Protein AF-S5STJ5-F1 (afdb_monomer_lite)

Radius of gyration: 23.93 Å; chains: 1; bounding box: 61×44×64 Å

pLDDT: mean 87.16, std 12.67, range [29.67, 98.62]

Organism: NCBI:txid1224163

InterPro domains:
  IPR007768 Suppressor of fused [PTHR10928] (51-227)
  IPR020941 Suppressor of fused-like domain [PF05076] (52-198)
  IPR037181 Suppressor of fused, N-terminal [SSF103359] (49-215)

Sequence (337 aa):
MPEEQSNADKRREFILLSLRDRYPGQEGFRLPVPAGVVEDVLAYAVPEPVGGAAPHWHYVTRGLSDAPASQGVELTMRVAASTDGTGTPPLWPVDLLTYLANYVADHGHPILPNHHLDMQGPIAGEEEPGGGTEPLTAAVFSPDPALTSSNRSAGTVVFNQLIGITARDLRDALGWRTEKFIDLLTGAYPLGVTVVGRPSLRAHARLATRIDEGTAKEGSSTSHGVADRLEQKYVDGRLRLAMGPVAVEAVLSAQRTRLGFEREFTLVGPGPAVRFLPAQDTPRASVDPAGDGLIEVTRTVSDEIRARLDASPGTYELTTVNVTIEVIEADPHPKMM

Structure (mmCIF, N/CA/C/O backbone):
data_AF-S5STJ5-F1
#
_entry.id   AF-S5STJ5-F1
#
loop_
_atom_site.group_PDB
_atom_site.id
_atom_site.type_symbol
_atom_site.label_atom_id
_atom_site.label_alt_id
_atom_site.label_comp_id
_atom_site.label_asym_id
_atom_site.label_entity_id
_atom_site.label_seq_id
_atom_site.pdbx_PDB_ins_code
_atom_site.Cartn_x
_atom_site.Cartn_y
_atom_site.Cartn_z
_atom_site.occupancy
_atom_site.B_iso_or_equiv
_atom_site.auth_seq_id
_atom_site.auth_comp_id
_atom_site.auth_asym_id
_atom_site.auth_atom_id
_atom_site.pdbx_PDB_model_num
ATOM 1 N N . MET A 1 1 ? 26.182 22.411 -2.468 1.00 61.47 1 MET A N 1
ATOM 2 C CA . MET A 1 1 ? 26.458 22.472 -3.922 1.00 61.47 1 MET A CA 1
ATOM 3 C C . MET A 1 1 ? 27.415 21.382 -4.434 1.00 61.47 1 MET A C 1
ATOM 5 O O . MET A 1 1 ? 26.894 20.498 -5.098 1.00 61.47 1 MET A O 1
ATOM 9 N N . PRO A 1 2 ? 28.746 21.329 -4.167 1.00 73.19 2 PRO A N 1
ATOM 10 C CA . PRO A 1 2 ? 29.601 20.284 -4.772 1.00 73.19 2 PRO A CA 1
ATOM 11 C C . PRO A 1 2 ? 29.371 18.880 -4.191 1.00 73.19 2 PRO A C 1
ATOM 13 O O . PRO A 1 2 ? 29.419 17.885 -4.906 1.00 73.19 2 PRO A O 1
ATOM 16 N N . GLU A 1 3 ? 29.101 18.803 -2.887 1.00 73.31 3 GLU A N 1
ATOM 17 C CA . GLU A 1 3 ? 28.866 17.542 -2.174 1.00 73.31 3 GLU A CA 1
ATOM 18 C C . GLU A 1 3 ? 27.500 16.925 -2.514 1.00 73.31 3 GLU A C 1
ATOM 20 O O . GLU A 1 3 ? 27.404 15.722 -2.730 1.00 73.31 3 GLU A O 1
ATOM 25 N N . GLU A 1 4 ? 26.457 17.749 -2.657 1.00 71.31 4 GLU A N 1
ATOM 26 C CA . GLU A 1 4 ? 25.121 17.307 -3.088 1.00 71.31 4 GLU A CA 1
ATOM 27 C C . GLU A 1 4 ? 25.132 16.772 -4.518 1.00 71.31 4 GLU A C 1
ATOM 29 O O . GLU A 1 4 ? 24.595 15.694 -4.758 1.00 71.31 4 GLU A O 1
ATOM 34 N N . GLN A 1 5 ? 25.804 17.469 -5.443 1.00 75.38 5 GLN A N 1
ATOM 35 C CA . GLN A 1 5 ? 25.975 16.981 -6.812 1.00 75.38 5 GLN A CA 1
ATOM 36 C C . GLN A 1 5 ? 26.750 15.656 -6.826 1.00 75.38 5 GLN A C 1
ATOM 38 O O . GLN A 1 5 ? 26.338 14.704 -7.481 1.00 75.38 5 GLN A O 1
ATOM 43 N N . SER A 1 6 ? 27.824 15.558 -6.033 1.00 80.75 6 SER A N 1
ATOM 44 C CA . SER A 1 6 ? 28.598 14.320 -5.903 1.00 80.75 6 SER A CA 1
ATOM 45 C C . SER A 1 6 ? 27.768 13.156 -5.348 1.00 80.75 6 SER A C 1
ATOM 47 O O . SER A 1 6 ? 27.957 12.019 -5.775 1.00 80.75 6 SER A O 1
ATOM 49 N N . ASN A 1 7 ? 26.856 13.409 -4.408 1.00 83.19 7 ASN A N 1
ATOM 50 C CA . ASN A 1 7 ? 25.975 12.374 -3.863 1.00 83.19 7 ASN A CA 1
ATOM 51 C C . ASN A 1 7 ? 24.887 11.966 -4.863 1.00 83.19 7 ASN A C 1
ATOM 53 O O . ASN A 1 7 ? 24.609 10.776 -5.002 1.00 83.19 7 ASN A O 1
ATOM 57 N N . ALA A 1 8 ? 24.327 12.922 -5.605 1.00 84.75 8 ALA A N 1
ATOM 58 C CA . ALA A 1 8 ? 23.374 12.647 -6.674 1.00 84.75 8 ALA A CA 1
ATOM 59 C C . ALA A 1 8 ? 23.988 11.754 -7.769 1.00 84.75 8 ALA A C 1
ATOM 61 O O . ALA A 1 8 ? 23.414 10.734 -8.149 1.00 84.75 8 ALA A O 1
ATOM 62 N N . ASP A 1 9 ? 25.216 12.053 -8.198 1.00 87.25 9 ASP A N 1
ATOM 63 C CA . ASP A 1 9 ? 25.925 11.248 -9.200 1.00 87.25 9 ASP A CA 1
ATOM 64 C C . ASP A 1 9 ? 26.194 9.815 -8.709 1.00 87.25 9 ASP A C 1
ATOM 66 O O . ASP A 1 9 ? 25.990 8.855 -9.454 1.00 87.25 9 ASP A O 1
ATOM 70 N N . LYS A 1 10 ? 26.558 9.644 -7.430 1.00 88.38 10 LYS A N 1
ATOM 71 C CA . LYS A 1 10 ? 26.729 8.313 -6.819 1.00 88.38 10 LYS A CA 1
ATOM 72 C C . LYS A 1 10 ? 25.415 7.534 -6.733 1.00 88.38 10 LYS A C 1
ATOM 74 O O . LYS A 1 10 ? 25.424 6.323 -6.949 1.00 88.38 10 LYS A O 1
ATOM 79 N N . ARG A 1 11 ? 24.288 8.197 -6.436 1.00 89.94 11 ARG A N 1
ATOM 80 C CA . ARG A 1 11 ? 22.956 7.561 -6.454 1.00 89.94 11 ARG A CA 1
ATOM 81 C C . ARG A 1 11 ? 22.600 7.082 -7.859 1.00 89.94 11 ARG A C 1
ATOM 83 O O . ARG A 1 11 ? 22.227 5.921 -8.019 1.00 89.94 11 ARG A O 1
ATOM 90 N N . ARG A 1 12 ? 22.799 7.923 -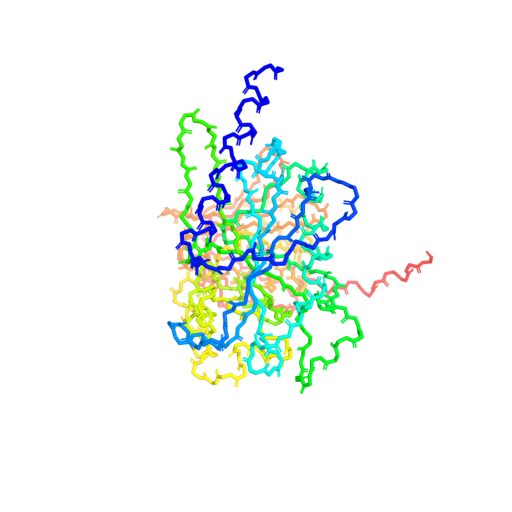8.881 1.00 90.06 12 ARG A N 1
ATOM 91 C CA . ARG A 1 12 ? 22.583 7.551 -10.292 1.00 90.06 12 ARG A CA 1
ATOM 92 C C . ARG A 1 12 ? 23.428 6.347 -10.700 1.00 90.06 12 ARG A C 1
ATOM 94 O O . ARG A 1 12 ? 22.902 5.414 -11.307 1.00 90.06 12 ARG A O 1
ATOM 101 N N . GLU A 1 13 ? 24.715 6.352 -10.355 1.00 90.94 13 GLU A N 1
ATOM 102 C CA . GLU A 1 13 ? 25.623 5.236 -10.634 1.00 90.94 13 GLU A CA 1
ATOM 103 C C . GLU A 1 13 ? 25.153 3.950 -9.941 1.00 90.94 13 GLU A C 1
ATOM 105 O O . GLU A 1 13 ? 25.059 2.903 -10.582 1.00 90.94 13 GLU A O 1
ATOM 110 N N . PHE A 1 14 ? 24.778 4.032 -8.661 1.00 92.25 14 PHE A N 1
ATOM 111 C CA . PHE A 1 14 ? 24.264 2.890 -7.907 1.00 92.25 14 PHE A CA 1
ATOM 112 C C . PHE A 1 14 ? 22.996 2.290 -8.532 1.00 92.25 14 PHE A C 1
ATOM 114 O O . PHE A 1 14 ? 22.899 1.065 -8.663 1.00 92.25 14 PHE A O 1
ATOM 121 N N . ILE A 1 15 ? 22.042 3.131 -8.948 1.00 93.88 15 ILE A N 1
ATOM 122 C CA . ILE A 1 15 ? 20.807 2.674 -9.599 1.00 93.88 15 ILE A CA 1
ATOM 123 C C . ILE A 1 15 ? 21.142 1.929 -10.896 1.00 93.88 15 ILE A C 1
ATOM 125 O O . ILE A 1 15 ? 20.682 0.807 -11.100 1.00 93.88 15 ILE A O 1
ATOM 129 N N . LEU A 1 16 ? 21.992 2.507 -11.751 1.00 92.81 16 LEU A N 1
ATOM 130 C CA . LEU A 1 16 ? 22.374 1.889 -13.025 1.00 92.81 16 LEU A CA 1
ATOM 131 C C . LEU A 1 16 ? 23.137 0.570 -12.836 1.00 92.81 16 LEU A C 1
ATOM 133 O O . LEU A 1 16 ? 22.883 -0.387 -13.567 1.00 92.81 16 LEU A O 1
ATOM 137 N N . LEU A 1 17 ? 24.035 0.490 -11.850 1.00 92.56 17 LEU A N 1
ATOM 138 C CA . LEU A 1 17 ? 24.734 -0.752 -11.513 1.00 92.56 17 LEU A CA 1
ATOM 139 C C . LEU A 1 17 ? 23.761 -1.829 -11.023 1.00 92.56 17 LEU A C 1
ATOM 141 O O . LEU A 1 17 ? 23.811 -2.953 -11.515 1.00 92.56 17 LEU A O 1
ATOM 145 N N . SER A 1 18 ? 22.831 -1.470 -10.135 1.00 94.25 18 SER A N 1
ATOM 146 C CA . SER A 1 18 ? 21.806 -2.393 -9.626 1.00 94.25 18 SER A CA 1
ATOM 147 C C . SER A 1 18 ? 20.947 -2.969 -10.756 1.00 94.25 18 SER A C 1
ATOM 149 O O . SER A 1 18 ? 20.645 -4.162 -10.771 1.00 94.25 18 SER A O 1
ATOM 151 N N . LEU A 1 19 ? 20.589 -2.137 -11.738 1.00 95.19 19 LEU A N 1
ATOM 152 C CA . LEU A 1 19 ? 19.827 -2.561 -12.912 1.00 95.19 19 LEU A CA 1
ATOM 153 C C . LEU A 1 19 ? 20.649 -3.446 -13.850 1.00 95.19 19 LEU A C 1
ATOM 155 O O . LEU A 1 19 ? 20.142 -4.468 -14.307 1.00 95.19 19 LEU A O 1
ATOM 159 N N . ARG A 1 20 ? 21.919 -3.106 -14.096 1.00 94.81 20 ARG A N 1
ATOM 160 C CA . ARG A 1 20 ? 22.821 -3.908 -14.935 1.00 94.81 20 ARG A CA 1
ATOM 161 C C . ARG A 1 20 ? 23.077 -5.292 -14.342 1.00 94.81 20 ARG A C 1
ATOM 163 O O . ARG A 1 20 ? 23.088 -6.274 -15.080 1.00 94.81 20 ARG A O 1
ATOM 170 N N . ASP A 1 21 ? 23.255 -5.369 -13.026 1.00 94.44 21 ASP A N 1
ATOM 171 C CA . ASP A 1 21 ? 23.445 -6.635 -12.317 1.00 94.44 21 ASP A CA 1
ATOM 172 C C . ASP A 1 21 ? 22.162 -7.479 -12.348 1.00 94.44 21 ASP A C 1
ATOM 174 O O . ASP A 1 21 ? 22.219 -8.702 -12.494 1.00 94.44 21 ASP A O 1
ATOM 178 N N . ARG A 1 22 ? 20.987 -6.835 -12.270 1.00 95.00 22 ARG A N 1
ATOM 179 C CA . ARG A 1 22 ? 19.694 -7.529 -12.333 1.00 95.00 22 ARG A CA 1
ATOM 180 C C . ARG A 1 22 ? 19.309 -7.983 -13.745 1.00 95.00 22 ARG A C 1
ATOM 182 O O . ARG A 1 22 ? 18.646 -9.019 -13.874 1.00 95.00 22 ARG A O 1
ATOM 189 N N . TYR A 1 23 ? 19.689 -7.224 -14.770 1.00 94.81 23 TYR A N 1
ATOM 190 C CA . TYR A 1 23 ? 19.332 -7.436 -16.176 1.00 94.81 23 TYR A CA 1
ATOM 191 C C . TYR A 1 23 ? 20.580 -7.504 -17.068 1.00 94.81 23 TYR A C 1
ATOM 193 O O . TYR A 1 23 ? 20.771 -6.654 -17.943 1.00 94.81 23 TYR A O 1
ATOM 201 N N . PRO A 1 24 ? 21.448 -8.514 -16.879 1.00 94.06 24 PRO A N 1
ATOM 202 C CA . PRO A 1 24 ? 22.689 -8.610 -17.632 1.00 94.06 24 PRO A CA 1
ATOM 203 C C . PRO A 1 24 ? 22.405 -8.719 -19.134 1.00 94.06 24 PRO A C 1
ATOM 205 O O . PRO A 1 24 ? 21.643 -9.578 -19.578 1.00 94.06 24 PRO A O 1
ATOM 208 N N . GLY A 1 25 ? 23.031 -7.841 -19.920 1.00 92.31 25 GLY A N 1
ATOM 209 C CA . GLY A 1 25 ? 22.890 -7.813 -21.378 1.00 92.31 25 GLY A CA 1
ATOM 210 C C . GLY A 1 25 ? 21.649 -7.086 -21.909 1.00 92.31 25 GLY A C 1
ATOM 211 O O . GLY A 1 25 ? 21.471 -7.050 -23.123 1.00 92.31 25 GLY A O 1
ATOM 212 N N . GLN A 1 26 ? 20.817 -6.487 -21.048 1.00 93.62 26 GLN A N 1
ATOM 213 C CA . GLN A 1 26 ? 19.751 -5.574 -21.473 1.00 93.62 26 GLN A CA 1
ATOM 214 C C . GLN A 1 26 ? 20.160 -4.117 -21.222 1.00 93.62 26 GLN A C 1
ATOM 216 O O . GLN A 1 26 ? 20.623 -3.784 -20.134 1.00 93.62 26 GLN A O 1
ATOM 221 N N . GLU A 1 27 ? 19.942 -3.232 -22.198 1.00 88.25 27 GLU A N 1
ATOM 222 C CA . GLU A 1 27 ? 20.145 -1.783 -22.010 1.00 88.25 27 GLU A CA 1
ATOM 223 C C . GLU A 1 27 ? 18.959 -1.093 -21.311 1.00 88.25 27 GLU A C 1
ATOM 225 O O . GLU A 1 27 ? 19.127 -0.027 -20.720 1.00 88.25 27 GLU A O 1
ATOM 230 N N . GLY A 1 28 ? 17.774 -1.713 -21.346 1.00 91.25 28 GLY A N 1
ATOM 231 C CA . GLY A 1 28 ? 16.523 -1.127 -20.863 1.00 91.25 28 GLY A CA 1
ATOM 232 C C . GLY A 1 28 ? 15.958 -0.068 -21.817 1.00 91.25 28 GLY A C 1
ATOM 233 O O . GLY A 1 28 ? 16.682 0.671 -22.483 1.00 91.25 28 GLY A O 1
ATOM 234 N N . PHE A 1 29 ? 14.635 0.026 -21.889 1.00 94.00 29 PHE A N 1
ATOM 235 C CA . PHE A 1 29 ? 13.963 1.102 -22.611 1.00 94.00 29 PHE A CA 1
ATOM 236 C C . PHE A 1 29 ? 14.001 2.361 -21.753 1.00 94.00 29 PHE A C 1
ATOM 238 O O . PHE A 1 29 ? 13.402 2.394 -20.679 1.00 94.00 29 PHE A O 1
ATOM 245 N N . ARG A 1 30 ? 14.690 3.400 -22.226 1.00 95.19 30 ARG A N 1
ATOM 246 C CA . ARG A 1 30 ? 14.643 4.726 -21.608 1.00 95.19 30 ARG A CA 1
ATOM 247 C C . ARG A 1 30 ? 13.408 5.466 -22.101 1.00 95.19 30 ARG A C 1
ATOM 249 O O . ARG A 1 30 ? 13.359 5.885 -23.255 1.00 95.19 30 ARG A O 1
ATOM 256 N N . LEU A 1 31 ? 12.422 5.597 -21.224 1.00 93.00 31 LEU A N 1
ATOM 257 C CA . LEU A 1 31 ? 11.146 6.231 -21.519 1.00 93.00 31 LEU A CA 1
ATOM 258 C C . LEU A 1 31 ? 11.199 7.696 -21.058 1.00 93.00 31 LEU A C 1
ATOM 260 O O . LEU A 1 31 ? 11.545 7.952 -19.899 1.00 93.00 31 LEU A O 1
ATOM 264 N N . PRO A 1 32 ? 10.924 8.659 -21.957 1.00 84.81 32 PRO A N 1
ATOM 265 C CA . PRO A 1 32 ? 10.944 10.071 -21.610 1.00 84.81 32 PRO A CA 1
ATOM 266 C C . PRO A 1 32 ? 9.798 10.399 -20.654 1.00 84.81 32 PRO A C 1
ATOM 268 O O . PRO A 1 32 ? 8.707 9.843 -20.763 1.00 84.81 32 PRO A O 1
ATOM 271 N N . VAL A 1 33 ? 10.051 11.343 -19.756 1.00 92.25 33 VAL A N 1
ATOM 272 C CA . VAL A 1 33 ? 9.073 11.870 -18.802 1.00 92.25 33 VAL A CA 1
ATOM 273 C C . VAL A 1 33 ? 8.919 13.381 -18.999 1.00 92.25 33 VAL A C 1
ATOM 275 O O . VAL A 1 33 ? 9.849 14.031 -19.490 1.00 92.25 33 VAL A O 1
ATOM 278 N N . PRO A 1 34 ? 7.768 13.973 -18.635 1.00 89.44 34 PRO A N 1
ATOM 279 C CA . PRO A 1 34 ? 7.648 15.421 -18.503 1.00 89.44 34 PRO A CA 1
ATOM 280 C C . PRO A 1 34 ? 8.714 15.994 -17.559 1.00 89.44 34 PRO A C 1
ATOM 282 O O . PRO A 1 34 ? 9.186 15.307 -16.655 1.00 89.44 34 PRO A O 1
ATOM 285 N N . ALA A 1 35 ? 9.063 17.271 -17.737 1.00 86.88 35 ALA A N 1
ATOM 286 C CA . ALA A 1 35 ? 9.994 17.948 -16.839 1.00 86.88 35 ALA A CA 1
ATOM 287 C C . ALA A 1 35 ? 9.488 17.895 -15.384 1.00 86.88 35 ALA A C 1
ATOM 289 O O . ALA A 1 35 ? 8.339 18.243 -15.111 1.00 86.88 35 ALA A O 1
ATOM 290 N N . GLY A 1 36 ? 10.351 17.472 -14.462 1.00 88.69 36 GLY A N 1
ATOM 291 C CA . GLY A 1 36 ? 10.019 17.263 -13.055 1.00 88.69 36 GLY A CA 1
ATOM 292 C C . GLY A 1 36 ? 11.206 16.683 -12.288 1.00 88.69 36 GLY A C 1
ATOM 293 O O . GLY A 1 36 ? 12.352 16.835 -12.713 1.00 88.69 36 GLY A O 1
ATOM 294 N N . VAL A 1 37 ? 10.938 16.013 -11.164 1.00 92.62 37 VAL A N 1
ATOM 295 C CA . VAL A 1 37 ? 12.002 15.391 -10.345 1.00 92.62 37 VAL A CA 1
ATOM 296 C C . VAL A 1 37 ? 12.523 14.068 -10.905 1.00 92.62 37 VAL A C 1
ATOM 298 O O . VAL A 1 37 ? 13.607 13.626 -10.536 1.00 92.62 37 VAL A O 1
ATOM 301 N N . VAL A 1 38 ? 11.757 13.425 -11.786 1.00 95.38 38 VAL A N 1
ATOM 302 C CA . VAL A 1 38 ? 12.180 12.212 -12.491 1.00 95.38 38 VAL A CA 1
ATOM 303 C C . VAL A 1 38 ? 12.925 12.624 -13.757 1.00 95.38 38 VAL A C 1
ATOM 305 O O . VAL A 1 38 ? 12.424 13.428 -14.537 1.00 95.38 38 VAL A O 1
ATOM 308 N N . GLU A 1 39 ? 14.117 12.072 -13.965 1.00 93.75 39 GLU A N 1
ATOM 309 C CA . GLU A 1 39 ? 14.931 12.288 -15.168 1.00 93.75 39 GLU A CA 1
ATOM 310 C C . GLU A 1 39 ? 14.474 11.390 -16.317 1.00 93.75 39 GLU A C 1
ATOM 312 O O . GLU A 1 39 ? 14.346 11.828 -17.459 1.00 93.75 39 GLU A O 1
ATOM 317 N N . ASP A 1 40 ? 14.259 10.113 -16.006 1.00 94.81 40 ASP A N 1
ATOM 318 C CA . ASP A 1 40 ? 13.705 9.111 -16.903 1.00 94.81 40 ASP A CA 1
ATOM 319 C C . ASP A 1 40 ? 13.085 7.950 -16.114 1.00 94.81 40 ASP A C 1
ATOM 321 O O . ASP A 1 40 ? 13.291 7.786 -14.906 1.00 94.81 40 ASP A O 1
ATOM 325 N N . VAL A 1 41 ? 12.307 7.135 -16.827 1.00 97.44 41 VAL A N 1
ATOM 326 C CA . VAL A 1 41 ? 11.879 5.816 -16.359 1.00 97.44 41 VAL A CA 1
ATOM 327 C C . VAL A 1 41 ? 12.536 4.770 -17.249 1.00 97.44 41 VAL A C 1
ATOM 329 O O . VAL A 1 41 ? 12.413 4.810 -18.474 1.00 97.44 41 VAL A O 1
ATOM 332 N N . LEU A 1 42 ? 13.242 3.824 -16.636 1.00 97.12 42 LEU A N 1
ATOM 333 C CA . LEU A 1 42 ? 13.817 2.682 -17.339 1.00 97.12 42 LEU A CA 1
ATOM 334 C C . LEU A 1 42 ? 12.862 1.494 -17.246 1.00 97.12 42 LEU A C 1
ATOM 336 O O . LEU A 1 42 ? 12.448 1.130 -16.147 1.00 97.12 42 LEU A O 1
ATOM 340 N N . ALA A 1 43 ? 12.545 0.869 -18.378 1.00 97.06 43 ALA A N 1
ATOM 341 C CA . ALA A 1 43 ? 11.726 -0.338 -18.435 1.00 97.06 43 ALA A CA 1
ATOM 342 C C . ALA A 1 43 ? 12.527 -1.537 -18.962 1.00 97.06 43 ALA A C 1
ATOM 344 O O . ALA A 1 43 ? 13.161 -1.465 -20.015 1.00 97.06 43 ALA A O 1
ATOM 345 N N . TYR A 1 44 ? 12.472 -2.658 -18.243 1.00 96.12 44 TYR A N 1
ATOM 346 C CA . TYR A 1 44 ? 13.166 -3.902 -18.588 1.00 96.12 44 TYR A CA 1
ATOM 347 C C . TYR A 1 44 ? 12.171 -5.028 -18.840 1.00 96.12 44 TYR A C 1
ATOM 349 O O . TYR A 1 44 ? 11.212 -5.196 -18.081 1.00 96.12 44 TYR A O 1
ATOM 357 N N . ALA A 1 45 ? 12.418 -5.814 -19.887 1.00 94.50 45 ALA A N 1
ATOM 358 C CA . ALA A 1 45 ? 11.597 -6.971 -20.210 1.00 94.50 45 ALA A CA 1
ATOM 359 C C . ALA A 1 45 ? 12.020 -8.174 -19.359 1.00 94.50 45 ALA A C 1
ATOM 361 O O . ALA A 1 45 ? 13.203 -8.523 -19.273 1.00 94.50 45 ALA A O 1
ATOM 362 N N . VAL A 1 46 ? 11.037 -8.854 -18.777 1.00 93.81 46 VAL A N 1
ATOM 363 C CA . VAL A 1 46 ? 11.190 -10.162 -18.136 1.00 93.81 46 VAL A CA 1
ATOM 364 C C . VAL A 1 46 ? 10.303 -11.141 -18.907 1.00 93.81 46 VAL A C 1
ATOM 366 O O . VAL A 1 46 ? 9.152 -11.344 -18.524 1.00 93.81 46 VAL A O 1
ATOM 369 N N . PRO A 1 47 ? 10.793 -11.679 -20.040 1.00 90.25 47 PRO A N 1
ATOM 370 C CA . PRO A 1 47 ? 9.957 -12.439 -20.968 1.00 90.25 47 PRO A CA 1
ATOM 371 C C . PRO A 1 47 ? 9.658 -13.860 -20.489 1.00 90.25 47 PRO A C 1
ATOM 373 O O . PRO A 1 47 ? 8.641 -14.430 -20.860 1.00 90.25 47 PRO A O 1
ATOM 376 N N . GLU A 1 48 ? 10.509 -14.410 -19.626 1.00 89.19 48 GLU A N 1
ATOM 377 C CA . GLU A 1 48 ? 10.330 -15.739 -19.050 1.00 89.19 48 GLU A CA 1
ATOM 378 C C . GLU A 1 48 ? 9.760 -15.651 -17.628 1.00 89.19 48 GLU A C 1
ATOM 380 O O . GLU A 1 48 ? 10.104 -14.722 -16.887 1.00 89.19 48 GLU A O 1
ATOM 385 N N . PRO A 1 49 ? 8.934 -16.620 -17.194 1.00 88.94 49 PRO A N 1
ATOM 386 C CA . PRO A 1 49 ? 8.484 -16.695 -15.813 1.00 88.94 49 PRO A CA 1
ATOM 387 C C . PRO A 1 49 ? 9.652 -16.814 -14.823 1.00 88.94 49 PRO A C 1
ATOM 389 O O . PRO A 1 49 ? 10.543 -17.649 -14.979 1.00 88.94 49 PRO A O 1
ATOM 392 N N . VAL A 1 50 ? 9.627 -16.021 -13.749 1.00 88.56 50 VAL A N 1
ATOM 393 C CA . VAL A 1 50 ? 10.664 -16.033 -12.700 1.00 88.56 50 VAL A CA 1
ATOM 394 C C . VAL A 1 50 ? 10.004 -16.031 -11.331 1.00 88.56 50 VAL A C 1
ATOM 396 O O . VAL A 1 50 ? 9.158 -15.191 -11.043 1.00 88.56 50 VAL A O 1
ATOM 399 N N . GLY A 1 51 ? 10.388 -16.975 -10.466 1.00 85.31 51 GLY A N 1
ATOM 400 C CA . GLY A 1 51 ? 9.856 -17.049 -9.100 1.00 85.31 51 GLY A CA 1
ATOM 401 C C . GLY A 1 51 ? 8.334 -17.235 -9.038 1.00 85.31 51 GLY A C 1
ATOM 402 O O . GLY A 1 51 ? 7.703 -16.768 -8.098 1.00 85.31 51 GLY A O 1
ATOM 403 N N . GLY A 1 52 ? 7.737 -17.866 -10.057 1.00 88.06 52 GLY A N 1
ATOM 404 C CA . GLY A 1 52 ? 6.285 -18.033 -10.189 1.00 88.06 52 GLY A CA 1
ATOM 405 C C . GLY A 1 52 ? 5.545 -16.816 -10.758 1.00 88.06 52 GLY A C 1
ATOM 406 O O . GLY A 1 52 ? 4.341 -16.902 -10.982 1.00 88.06 52 GLY A O 1
ATOM 407 N N . ALA A 1 53 ? 6.233 -15.700 -11.014 1.00 91.56 53 ALA A N 1
ATOM 408 C CA . ALA A 1 53 ? 5.647 -14.538 -11.670 1.00 91.56 53 ALA A CA 1
ATOM 409 C C . ALA A 1 53 ? 5.546 -14.775 -13.181 1.00 91.56 53 ALA A C 1
ATOM 411 O O . ALA A 1 53 ? 6.470 -15.324 -13.782 1.00 91.56 53 ALA A O 1
ATOM 412 N N . ALA A 1 54 ? 4.446 -14.331 -13.790 1.00 89.81 54 ALA A N 1
ATOM 413 C CA . ALA A 1 54 ? 4.271 -14.335 -15.240 1.00 89.81 54 ALA A CA 1
ATOM 414 C C . ALA A 1 54 ? 5.254 -13.363 -15.938 1.00 89.81 54 ALA A C 1
ATOM 416 O O . ALA A 1 54 ? 5.832 -12.493 -15.268 1.00 89.81 54 ALA A O 1
ATOM 417 N N . PRO A 1 55 ? 5.426 -13.472 -17.270 1.00 93.88 55 PRO A N 1
ATOM 418 C CA . PRO A 1 55 ? 6.178 -12.493 -18.049 1.00 93.88 55 PRO A CA 1
ATOM 419 C C . PRO A 1 55 ? 5.684 -11.066 -17.790 1.00 93.88 55 PRO A C 1
ATOM 421 O O . PRO A 1 55 ? 4.477 -10.809 -17.743 1.00 93.88 55 PRO A O 1
ATOM 424 N N . HIS A 1 56 ? 6.610 -10.135 -17.576 1.00 95.62 56 HIS A N 1
ATOM 425 C CA . HIS A 1 56 ? 6.283 -8.773 -17.153 1.00 95.62 56 HIS A CA 1
ATOM 426 C C . HIS A 1 56 ? 7.341 -7.752 -17.571 1.00 95.62 56 HIS A C 1
ATOM 428 O O . HIS A 1 56 ? 8.480 -8.084 -17.893 1.00 95.62 56 HIS A O 1
ATOM 434 N N . TRP A 1 57 ? 6.952 -6.487 -17.501 1.00 96.38 57 TRP A N 1
ATOM 435 C CA . TRP A 1 57 ? 7.828 -5.327 -17.570 1.00 96.38 57 TRP A CA 1
ATOM 436 C C . TRP A 1 57 ? 8.173 -4.855 -16.164 1.00 96.38 57 TRP A C 1
ATOM 438 O O . TRP A 1 57 ? 7.302 -4.844 -15.293 1.00 96.38 57 TRP A O 1
ATOM 448 N N . HIS A 1 58 ? 9.424 -4.461 -15.936 1.00 97.81 58 HIS A N 1
ATOM 449 C CA . HIS A 1 58 ? 9.866 -3.837 -14.691 1.00 97.81 58 HIS A CA 1
ATOM 450 C C . HIS A 1 58 ? 10.321 -2.399 -14.949 1.00 97.81 58 HIS A C 1
ATOM 452 O O . HIS A 1 58 ? 11.314 -2.181 -15.642 1.00 97.81 58 HIS A O 1
ATOM 458 N N . TYR A 1 59 ? 9.579 -1.447 -14.392 1.00 98.38 59 TYR A N 1
ATOM 459 C CA . TYR A 1 59 ? 9.795 -0.009 -14.495 1.00 98.38 59 TYR A CA 1
ATOM 460 C C . TYR A 1 59 ? 10.511 0.496 -13.254 1.00 98.38 59 TYR A C 1
ATOM 462 O O . TYR A 1 59 ? 10.150 0.107 -12.144 1.00 98.38 59 TYR A O 1
ATOM 470 N N . VAL A 1 60 ? 11.488 1.377 -13.443 1.00 98.12 60 VAL A N 1
ATOM 471 C CA . VAL A 1 60 ? 12.280 1.970 -12.362 1.00 98.12 60 VAL A CA 1
ATOM 472 C C . VAL A 1 60 ? 12.482 3.449 -12.660 1.00 98.12 60 VAL A C 1
ATOM 474 O O . VAL A 1 60 ? 13.005 3.796 -13.723 1.00 98.12 60 VAL A O 1
ATOM 477 N N . THR A 1 61 ? 12.054 4.318 -11.744 1.00 97.44 61 THR A N 1
ATOM 478 C CA . THR A 1 61 ? 12.332 5.757 -11.835 1.00 97.44 61 THR A CA 1
ATOM 479 C C . THR A 1 61 ? 13.813 6.030 -11.594 1.00 97.44 61 THR A C 1
ATOM 481 O O . THR A 1 61 ? 14.488 5.292 -10.870 1.00 97.44 61 THR A O 1
ATOM 484 N N . ARG A 1 62 ? 14.329 7.107 -12.189 1.00 94.56 62 ARG A N 1
ATOM 485 C CA . ARG A 1 62 ? 15.606 7.701 -11.785 1.00 94.56 62 ARG A CA 1
ATOM 486 C C . ARG A 1 62 ? 15.433 9.191 -11.549 1.00 94.56 62 ARG A C 1
ATOM 488 O O . ARG A 1 62 ? 14.892 9.888 -12.403 1.00 94.56 62 ARG A O 1
ATOM 495 N N . GLY A 1 63 ? 15.923 9.671 -10.411 1.00 92.88 63 GLY A N 1
ATOM 496 C CA . GLY A 1 63 ? 15.960 11.093 -10.060 1.00 92.88 63 GLY A CA 1
ATOM 497 C C . GLY A 1 63 ? 15.126 11.435 -8.828 1.00 92.88 63 GLY A C 1
ATOM 498 O O . GLY A 1 63 ? 15.465 12.373 -8.109 1.00 92.88 63 GLY A O 1
ATOM 499 N N . LEU A 1 64 ? 14.109 10.632 -8.487 1.00 93.88 64 LEU A N 1
ATOM 500 C CA . LEU A 1 64 ? 13.294 10.885 -7.296 1.00 93.88 64 LEU A CA 1
ATOM 501 C C . LEU A 1 64 ? 14.138 10.820 -6.016 1.00 93.88 64 LEU A C 1
ATOM 503 O O . LEU A 1 64 ? 13.928 11.609 -5.092 1.00 93.88 64 LEU A O 1
ATOM 507 N N . SER A 1 65 ? 15.137 9.938 -5.969 1.00 92.38 65 SER A N 1
ATOM 508 C CA . SER A 1 65 ? 16.028 9.799 -4.812 1.00 92.38 65 SER A CA 1
ATOM 509 C C . SER A 1 65 ? 16.885 11.043 -4.535 1.00 92.38 65 SER A C 1
ATOM 511 O O . SER A 1 65 ? 17.433 11.166 -3.434 1.00 92.38 65 SER A O 1
ATOM 513 N N . ASP A 1 66 ? 16.975 11.980 -5.486 1.00 90.75 66 ASP A N 1
ATOM 514 C CA . ASP A 1 66 ? 17.637 13.274 -5.309 1.00 90.75 66 ASP A CA 1
ATOM 515 C C . ASP A 1 66 ? 16.743 14.331 -4.652 1.00 90.75 66 ASP A C 1
ATOM 517 O O . ASP A 1 66 ? 17.262 15.263 -4.033 1.00 90.75 66 ASP A O 1
ATOM 521 N N . ALA A 1 67 ? 15.418 14.172 -4.718 1.00 88.31 67 ALA A N 1
ATOM 522 C CA . ALA A 1 67 ? 14.481 15.063 -4.048 1.00 88.31 67 ALA A CA 1
ATOM 523 C C . ALA A 1 67 ? 14.571 14.877 -2.517 1.00 88.31 67 ALA A C 1
ATOM 525 O O . ALA A 1 67 ? 14.365 13.765 -2.030 1.00 88.31 67 ALA A O 1
ATOM 526 N N . PRO A 1 68 ? 14.807 15.934 -1.713 1.00 84.44 68 PRO A N 1
ATOM 527 C CA . PRO A 1 68 ? 14.933 15.800 -0.256 1.00 84.44 68 PRO A CA 1
ATOM 528 C C . PRO A 1 68 ? 13.726 15.126 0.416 1.00 84.44 68 PRO A C 1
ATOM 530 O O . PRO A 1 68 ? 13.887 14.345 1.353 1.00 84.44 68 PRO A O 1
ATOM 533 N N . ALA A 1 69 ? 12.523 15.392 -0.100 1.00 78.50 69 ALA A N 1
ATOM 534 C CA . ALA A 1 69 ? 11.267 14.828 0.386 1.00 78.50 69 ALA A CA 1
ATOM 535 C C . ALA A 1 69 ? 11.148 13.305 0.208 1.00 78.50 69 ALA A C 1
ATOM 537 O O . ALA A 1 69 ? 10.396 12.668 0.943 1.00 78.50 69 ALA A O 1
ATOM 538 N N . SER A 1 70 ? 11.878 12.705 -0.739 1.00 84.00 70 SER A N 1
ATOM 539 C CA . SER A 1 70 ? 11.742 11.278 -1.050 1.00 84.00 70 SER A CA 1
ATOM 540 C C . SER A 1 70 ? 12.440 10.365 -0.048 1.00 84.00 70 SER A C 1
ATOM 542 O O . SER A 1 70 ? 12.203 9.162 -0.065 1.00 84.00 70 SER A O 1
ATOM 544 N N . GLN A 1 71 ? 13.321 10.903 0.803 1.00 84.38 71 GLN A N 1
ATOM 545 C CA . GLN A 1 71 ? 14.186 10.117 1.693 1.00 84.38 71 GLN A CA 1
ATOM 546 C C . GLN A 1 71 ? 15.024 9.056 0.947 1.00 84.38 71 GLN A C 1
ATOM 548 O O . GLN A 1 71 ? 15.347 8.001 1.494 1.00 84.38 71 GLN A O 1
ATOM 553 N N . GLY A 1 72 ? 15.398 9.341 -0.306 1.00 89.31 72 GLY A N 1
ATOM 554 C CA . GLY A 1 72 ? 16.191 8.433 -1.136 1.00 89.31 72 GLY A CA 1
ATOM 555 C C . GLY A 1 72 ? 15.372 7.347 -1.836 1.00 89.31 72 GLY A C 1
ATOM 556 O O . GLY A 1 72 ? 15.951 6.386 -2.336 1.00 89.31 72 GLY A O 1
ATOM 557 N N . VAL A 1 73 ? 14.045 7.459 -1.871 1.00 91.69 73 VAL A N 1
ATOM 558 C CA . VAL A 1 73 ? 13.188 6.501 -2.578 1.00 91.69 73 VAL A CA 1
ATOM 559 C C . VAL A 1 73 ? 13.315 6.661 -4.095 1.00 91.69 73 VAL A C 1
ATOM 561 O O . VAL A 1 73 ? 13.267 7.770 -4.618 1.00 91.69 73 VAL A O 1
ATOM 564 N N . GLU A 1 74 ? 13.411 5.536 -4.798 1.00 96.38 74 GLU A N 1
ATOM 565 C CA . GLU A 1 74 ? 13.018 5.396 -6.201 1.00 96.38 74 GLU A CA 1
ATOM 566 C C . GLU A 1 74 ? 11.783 4.493 -6.269 1.00 96.38 74 GLU A C 1
ATOM 568 O O . GLU A 1 74 ? 11.705 3.471 -5.575 1.00 96.38 74 GLU A O 1
ATOM 573 N N . LEU A 1 75 ? 10.812 4.864 -7.101 1.00 97.88 75 LEU A N 1
ATOM 574 C CA . LEU A 1 75 ? 9.622 4.053 -7.311 1.00 97.88 75 LEU A CA 1
ATOM 575 C C . LEU A 1 75 ? 9.894 3.002 -8.385 1.00 97.88 75 LEU A C 1
ATOM 577 O O . LEU A 1 75 ? 10.512 3.274 -9.419 1.00 97.88 75 LEU A O 1
ATOM 581 N N . THR A 1 76 ? 9.389 1.797 -8.152 1.00 98.62 76 THR A N 1
ATOM 582 C CA . THR A 1 76 ? 9.395 0.728 -9.151 1.00 98.62 76 THR A CA 1
ATOM 583 C C . THR A 1 76 ? 7.986 0.220 -9.406 1.00 98.62 76 THR A C 1
ATOM 585 O O . THR A 1 76 ? 7.076 0.418 -8.601 1.00 98.62 76 THR A O 1
ATOM 588 N N . MET A 1 77 ? 7.767 -0.426 -10.546 1.00 98.38 77 MET A N 1
ATOM 589 C CA . MET A 1 77 ? 6.494 -1.075 -10.845 1.00 98.38 77 MET A CA 1
ATOM 590 C C . MET A 1 77 ? 6.714 -2.285 -11.736 1.00 98.38 77 MET A C 1
ATOM 592 O O . MET A 1 77 ? 7.512 -2.245 -12.671 1.00 98.38 77 MET A O 1
ATOM 596 N N . ARG A 1 78 ? 5.970 -3.363 -11.486 1.00 97.81 78 ARG A N 1
ATOM 597 C CA . ARG A 1 78 ? 5.907 -4.512 -12.393 1.00 97.81 78 ARG A CA 1
ATOM 598 C C . ARG A 1 78 ? 4.540 -4.587 -13.041 1.00 97.81 78 ARG A C 1
ATOM 600 O O . ARG A 1 78 ? 3.543 -4.576 -12.325 1.00 97.81 78 ARG A O 1
ATOM 607 N N . VAL A 1 79 ? 4.492 -4.713 -14.363 1.00 95.81 79 VAL A N 1
ATOM 608 C CA . VAL A 1 79 ? 3.242 -4.827 -15.130 1.00 95.81 79 VAL A CA 1
ATOM 609 C C . VAL A 1 79 ? 3.292 -6.073 -15.995 1.00 95.81 79 VAL A C 1
ATOM 611 O O . VAL A 1 79 ? 4.262 -6.273 -16.723 1.00 95.81 79 VAL A O 1
ATOM 614 N N . ALA A 1 80 ? 2.268 -6.919 -15.907 1.00 93.62 80 ALA A N 1
ATOM 615 C CA . ALA A 1 80 ? 2.176 -8.126 -16.723 1.00 93.62 80 ALA A CA 1
ATOM 616 C C . ALA A 1 80 ? 2.250 -7.793 -18.222 1.00 93.62 80 ALA A C 1
ATOM 618 O O . ALA A 1 80 ? 1.651 -6.820 -18.680 1.00 93.62 80 ALA A O 1
ATOM 619 N N . ALA A 1 81 ? 2.992 -8.594 -18.985 1.00 89.12 81 ALA A N 1
ATOM 620 C CA . ALA A 1 81 ? 3.076 -8.440 -20.433 1.00 89.12 81 ALA A CA 1
ATOM 621 C C . ALA A 1 81 ? 1.807 -8.995 -21.107 1.00 89.12 81 ALA A C 1
ATOM 623 O O . ALA A 1 81 ? 1.271 -10.012 -20.670 1.00 89.12 81 ALA A O 1
ATOM 624 N N . SER A 1 82 ? 1.338 -8.345 -22.178 1.00 70.75 82 SER A N 1
ATOM 625 C CA . SER A 1 82 ? 0.095 -8.721 -22.867 1.00 70.75 82 SER A CA 1
ATOM 626 C C . SER A 1 82 ? 0.202 -10.008 -23.703 1.00 70.75 82 SER A C 1
ATOM 628 O O . SER A 1 82 ? -0.807 -10.685 -23.841 1.00 70.75 82 SER A O 1
ATOM 630 N N . THR A 1 83 ? 1.398 -10.396 -24.170 1.00 54.66 83 THR A N 1
ATOM 631 C CA . THR A 1 83 ? 1.762 -11.731 -24.708 1.00 54.66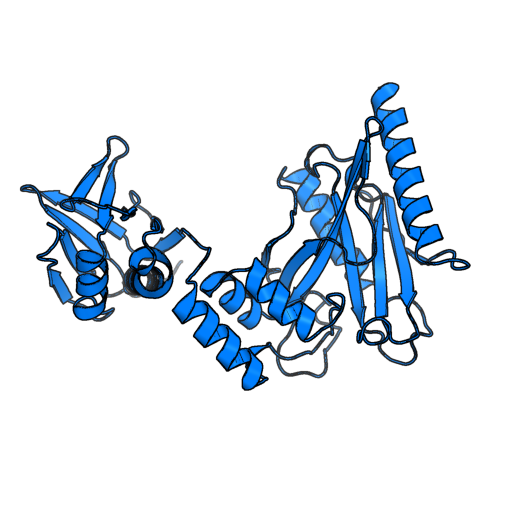 83 THR A CA 1
ATOM 632 C C . THR A 1 83 ? 3.290 -11.815 -24.877 1.00 54.66 83 THR A C 1
ATOM 634 O O . THR A 1 83 ? 3.925 -10.803 -25.169 1.00 54.66 83 THR A O 1
ATOM 637 N N . ASP A 1 84 ? 3.876 -12.997 -24.658 1.00 50.66 84 ASP A N 1
ATOM 638 C CA . ASP A 1 84 ? 5.263 -13.448 -24.934 1.00 50.66 84 ASP A CA 1
ATOM 639 C C . ASP A 1 84 ? 6.433 -12.631 -24.337 1.00 50.66 84 ASP A C 1
ATOM 641 O O . ASP A 1 84 ? 7.595 -13.005 -24.474 1.00 50.66 84 ASP A O 1
ATOM 645 N N . GLY A 1 85 ? 6.162 -11.497 -23.683 1.00 52.47 85 GLY A N 1
ATOM 646 C CA . GLY A 1 85 ? 7.194 -10.588 -23.171 1.00 52.47 85 GLY A CA 1
ATOM 647 C C . GLY A 1 85 ? 8.017 -9.887 -24.259 1.00 52.47 85 GLY A C 1
ATOM 648 O O . GLY A 1 85 ? 8.973 -9.180 -23.940 1.00 52.47 85 GLY A O 1
ATOM 649 N N . THR A 1 86 ? 7.652 -10.061 -25.532 1.00 55.16 86 THR A N 1
ATOM 650 C CA . THR A 1 86 ? 8.284 -9.422 -26.689 1.00 55.16 86 THR A CA 1
ATOM 651 C C . THR A 1 86 ? 7.436 -8.241 -27.151 1.00 55.16 86 THR A C 1
ATOM 653 O O . THR A 1 86 ? 6.295 -8.421 -27.569 1.00 55.16 86 THR A O 1
ATOM 656 N N . GLY A 1 87 ? 7.975 -7.025 -27.084 1.00 75.00 87 GLY A N 1
ATOM 657 C CA . GLY A 1 87 ? 7.266 -5.818 -27.512 1.00 75.00 87 GLY A CA 1
ATOM 658 C C . GLY A 1 87 ? 7.883 -4.545 -26.946 1.00 75.00 87 GLY A C 1
ATOM 659 O O . GLY A 1 87 ? 8.980 -4.572 -26.393 1.00 75.00 87 GLY A O 1
ATOM 660 N N . THR A 1 88 ? 7.178 -3.427 -27.087 1.00 86.00 88 THR A N 1
ATOM 661 C CA . THR A 1 88 ? 7.499 -2.170 -26.400 1.00 86.00 88 THR A CA 1
ATOM 662 C C . THR A 1 88 ? 6.775 -2.109 -25.052 1.00 86.00 88 THR A C 1
ATOM 664 O O . THR A 1 88 ? 5.632 -2.568 -24.972 1.00 86.00 88 THR A O 1
ATOM 667 N N . PRO A 1 89 ? 7.389 -1.544 -23.998 1.00 91.62 89 PRO A N 1
ATOM 668 C CA . PRO A 1 89 ? 6.730 -1.401 -22.702 1.00 91.62 89 PRO A CA 1
ATOM 669 C C . PRO A 1 89 ? 5.482 -0.504 -22.813 1.00 91.62 89 PRO A C 1
ATOM 671 O O . PRO A 1 89 ? 5.552 0.536 -23.475 1.00 91.62 89 PRO A O 1
ATOM 674 N N . PRO A 1 90 ? 4.359 -0.853 -22.153 1.00 91.50 90 PRO A N 1
ATOM 675 C CA . PRO A 1 90 ? 3.239 0.067 -21.959 1.00 91.50 90 PRO A CA 1
ATOM 676 C C . PRO A 1 90 ? 3.698 1.406 -21.367 1.00 91.50 90 PRO A C 1
ATOM 678 O O . PRO A 1 90 ? 4.594 1.426 -20.519 1.00 91.50 90 PRO A O 1
ATOM 681 N N . LEU A 1 91 ? 3.085 2.511 -21.796 1.00 91.69 91 LEU A N 1
ATOM 682 C CA . LEU A 1 91 ? 3.484 3.856 -21.361 1.00 91.69 91 LEU A CA 1
ATOM 683 C C . LEU A 1 91 ? 2.755 4.340 -20.104 1.00 91.69 91 LEU A C 1
ATOM 685 O O . LEU A 1 91 ? 3.352 5.078 -19.331 1.00 91.69 91 LEU A O 1
ATOM 689 N N . TRP A 1 92 ? 1.534 3.870 -19.830 1.00 92.56 92 TRP A N 1
ATOM 690 C CA . TRP A 1 92 ? 0.757 4.307 -18.660 1.00 92.56 92 TRP A CA 1
ATOM 691 C C . TRP A 1 92 ? 1.491 4.188 -17.302 1.00 92.56 92 TRP A C 1
ATOM 693 O O . TRP A 1 92 ? 1.269 5.047 -16.445 1.00 92.56 92 TRP A O 1
ATOM 703 N N . PRO A 1 93 ? 2.398 3.209 -17.054 1.00 95.75 93 PRO A N 1
ATOM 704 C CA . PRO A 1 93 ? 3.141 3.165 -15.794 1.00 95.75 93 PRO A CA 1
ATOM 705 C C . PRO A 1 93 ? 4.103 4.344 -15.644 1.00 95.75 93 PRO A C 1
ATOM 707 O O . PRO A 1 93 ? 4.397 4.745 -14.523 1.00 95.75 93 PRO A O 1
ATOM 710 N N . VAL A 1 94 ? 4.592 4.902 -16.757 1.00 95.50 94 VAL A N 1
ATOM 711 C CA . VAL A 1 94 ? 5.460 6.085 -16.761 1.00 95.50 94 VAL A CA 1
ATOM 712 C C . VAL A 1 94 ? 4.687 7.278 -16.214 1.00 95.50 94 VAL A C 1
ATOM 714 O O . VAL A 1 94 ? 5.143 7.898 -15.257 1.00 95.50 94 VAL A O 1
ATOM 717 N N . ASP A 1 95 ? 3.489 7.534 -16.742 1.00 93.12 95 ASP A N 1
ATOM 718 C CA . ASP A 1 95 ? 2.644 8.649 -16.304 1.00 93.12 95 ASP A CA 1
ATOM 719 C C . ASP A 1 95 ? 2.299 8.540 -14.812 1.00 93.12 95 ASP A C 1
ATOM 721 O O . ASP A 1 95 ? 2.442 9.509 -14.063 1.00 93.12 95 ASP A O 1
ATOM 725 N N . LEU A 1 96 ? 1.927 7.339 -14.354 1.00 94.50 96 LEU A N 1
ATOM 726 C CA . LEU A 1 96 ? 1.614 7.076 -12.948 1.00 94.50 96 LEU A CA 1
ATOM 727 C C . LEU A 1 96 ? 2.824 7.291 -12.026 1.00 94.50 96 LEU A C 1
ATOM 729 O O . LEU A 1 96 ? 2.715 7.971 -11.003 1.00 94.50 96 LEU A O 1
ATOM 733 N N . LEU A 1 97 ? 3.979 6.712 -12.366 1.00 97.12 97 LEU A N 1
ATOM 734 C CA . LEU A 1 97 ? 5.190 6.829 -11.551 1.00 97.12 97 LEU A CA 1
ATOM 735 C C . LEU A 1 97 ? 5.690 8.276 -11.499 1.00 97.12 97 LEU A C 1
ATOM 737 O O . LEU A 1 97 ? 6.069 8.751 -10.428 1.00 97.12 97 LEU A O 1
ATOM 741 N N . THR A 1 98 ? 5.651 8.995 -12.624 1.00 95.31 98 THR A N 1
ATOM 742 C CA . THR A 1 98 ? 6.037 10.409 -12.677 1.00 95.31 98 THR A CA 1
ATOM 743 C C . THR A 1 98 ? 5.072 11.290 -11.886 1.00 95.31 98 THR A C 1
ATOM 745 O O . THR A 1 98 ? 5.530 12.166 -11.150 1.00 95.31 98 THR A O 1
ATOM 748 N N . TYR A 1 99 ? 3.760 11.041 -11.964 1.00 92.56 99 TYR A N 1
ATOM 749 C CA . TYR A 1 99 ? 2.767 11.739 -11.142 1.00 92.56 99 TYR A CA 1
ATOM 750 C C . TYR A 1 99 ? 3.067 11.592 -9.643 1.00 92.56 99 TYR A C 1
ATOM 752 O O . TYR A 1 99 ? 3.161 12.591 -8.928 1.00 92.56 99 TYR A O 1
ATOM 760 N N . LEU A 1 100 ? 3.293 10.362 -9.172 1.00 92.75 100 LEU A N 1
ATOM 761 C CA . LEU A 1 100 ? 3.574 10.097 -7.758 1.00 92.75 100 LEU A CA 1
ATOM 762 C C . LEU A 1 100 ? 4.917 10.671 -7.305 1.00 92.75 100 LEU A C 1
ATOM 764 O O . LEU A 1 100 ? 5.020 11.193 -6.197 1.00 92.75 100 LEU A O 1
ATOM 768 N N . ALA A 1 101 ? 5.941 10.608 -8.154 1.00 93.25 101 ALA A N 1
ATOM 769 C CA . ALA A 1 101 ? 7.243 11.189 -7.856 1.00 93.25 101 ALA A CA 1
ATOM 770 C C . ALA A 1 101 ? 7.162 12.715 -7.676 1.00 93.25 101 ALA A C 1
ATOM 772 O O . ALA A 1 101 ? 7.701 13.249 -6.705 1.00 93.25 101 ALA A O 1
ATOM 773 N N . ASN A 1 102 ? 6.437 13.409 -8.560 1.00 89.62 102 ASN A N 1
ATOM 774 C CA . ASN A 1 102 ? 6.199 14.846 -8.417 1.00 89.62 102 ASN A CA 1
ATOM 775 C C . ASN A 1 102 ? 5.340 15.149 -7.178 1.00 89.62 102 ASN A C 1
ATOM 777 O O . ASN A 1 102 ? 5.672 16.058 -6.426 1.00 89.62 102 ASN A O 1
ATOM 781 N N . TYR A 1 103 ? 4.318 14.335 -6.881 1.00 86.50 103 TYR A N 1
ATOM 782 C CA . TYR A 1 103 ? 3.529 14.485 -5.653 1.00 86.50 103 TYR A CA 1
ATOM 783 C C . TYR A 1 103 ? 4.402 14.434 -4.388 1.00 86.50 103 TYR A C 1
ATOM 785 O O . TYR A 1 103 ? 4.273 15.304 -3.524 1.00 86.50 103 TYR A O 1
ATOM 793 N N . VAL A 1 104 ? 5.315 13.457 -4.297 1.00 83.19 104 VAL A N 1
ATOM 794 C CA . VAL A 1 104 ? 6.276 13.335 -3.185 1.00 83.19 104 VAL A CA 1
ATOM 795 C C . VAL A 1 104 ? 7.134 14.594 -3.067 1.00 83.19 104 VAL A C 1
ATOM 797 O O . VAL A 1 104 ? 7.310 15.112 -1.962 1.00 83.19 104 VAL A O 1
ATOM 800 N N . ALA A 1 105 ? 7.660 15.087 -4.190 1.00 84.31 105 ALA A N 1
ATOM 801 C CA . ALA A 1 105 ? 8.511 16.269 -4.219 1.00 84.31 105 ALA A CA 1
ATOM 802 C C . ALA A 1 105 ? 7.773 17.548 -3.798 1.00 84.31 105 ALA A C 1
ATOM 804 O O . ALA A 1 105 ? 8.320 18.331 -3.021 1.00 84.31 105 ALA A O 1
ATOM 805 N N . ASP A 1 106 ? 6.536 17.724 -4.261 1.00 79.50 106 ASP A N 1
ATOM 806 C CA . ASP A 1 106 ? 5.740 18.930 -4.029 1.00 79.50 106 ASP A CA 1
ATOM 807 C C . ASP A 1 106 ? 5.143 18.981 -2.613 1.00 79.50 106 ASP A C 1
ATOM 809 O O . ASP A 1 106 ? 5.047 20.055 -2.018 1.00 79.50 106 ASP A O 1
ATOM 813 N N . HIS A 1 107 ? 4.752 17.829 -2.051 1.00 72.69 107 HIS A N 1
ATOM 814 C CA . HIS A 1 107 ? 3.990 17.762 -0.794 1.00 72.69 107 HIS A CA 1
ATOM 815 C C . HIS A 1 107 ? 4.804 17.262 0.405 1.00 72.69 107 HIS A C 1
ATOM 817 O O . HIS A 1 107 ? 4.313 17.283 1.531 1.00 72.69 107 HIS A O 1
ATOM 823 N N . GLY A 1 108 ? 6.049 16.819 0.206 1.00 73.00 108 GLY A N 1
ATOM 824 C CA . GLY A 1 108 ? 6.936 16.466 1.317 1.00 73.00 108 GLY A CA 1
ATOM 825 C C . GLY A 1 108 ? 6.616 15.131 2.001 1.00 73.00 108 GLY A C 1
ATOM 826 O O . GLY A 1 108 ? 7.108 14.879 3.102 1.00 73.00 108 GLY A O 1
ATOM 827 N N . HIS A 1 109 ? 5.795 14.279 1.384 1.00 73.81 109 HIS A N 1
ATOM 828 C CA . HIS A 1 109 ? 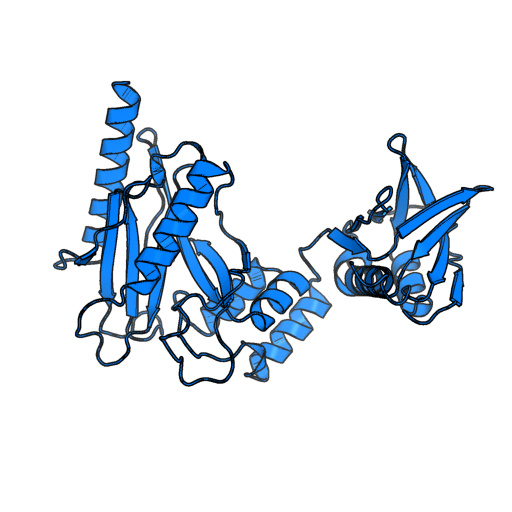5.365 13.004 1.957 1.00 73.81 109 HIS A CA 1
ATOM 829 C C . HIS A 1 109 ? 5.987 11.829 1.192 1.00 73.81 109 HIS A C 1
ATOM 831 O O . HIS A 1 109 ? 5.514 11.505 0.103 1.00 73.81 109 HIS A O 1
ATOM 837 N N . PRO A 1 110 ? 7.030 11.168 1.730 1.00 77.69 110 PRO A N 1
ATOM 838 C CA . PRO A 1 110 ? 7.635 10.021 1.065 1.00 77.69 110 PRO A CA 1
ATOM 839 C C . PRO A 1 110 ? 6.659 8.843 0.996 1.00 77.69 110 PRO A C 1
ATOM 841 O O . PRO A 1 110 ? 5.895 8.571 1.927 1.00 77.69 110 PRO A O 1
ATOM 844 N N . ILE A 1 111 ? 6.736 8.091 -0.098 1.00 83.25 111 ILE A N 1
ATOM 845 C CA . ILE A 1 111 ? 6.006 6.836 -0.265 1.00 83.25 111 ILE A CA 1
ATOM 846 C C . ILE A 1 111 ? 6.897 5.697 0.235 1.00 83.25 111 ILE A C 1
ATOM 848 O O . ILE A 1 111 ? 7.877 5.331 -0.414 1.00 83.25 111 ILE A O 1
ATOM 852 N N . LEU A 1 112 ? 6.556 5.142 1.397 1.00 84.06 112 LEU A N 1
ATOM 853 C CA . LEU A 1 112 ? 7.334 4.116 2.093 1.00 84.06 112 LEU A CA 1
ATOM 854 C C . LEU A 1 112 ? 6.653 2.737 2.007 1.00 84.06 112 LEU A C 1
ATOM 856 O O . LEU A 1 112 ? 5.490 2.639 1.602 1.00 84.06 112 LEU A O 1
ATOM 860 N N . PRO A 1 113 ? 7.355 1.647 2.363 1.00 86.25 113 PRO A N 1
ATOM 861 C CA . PRO A 1 113 ? 6.752 0.323 2.472 1.00 86.25 113 PRO A CA 1
ATOM 862 C C . PRO A 1 113 ? 5.479 0.303 3.327 1.00 86.25 113 PRO A C 1
ATOM 864 O O . PRO A 1 113 ? 5.395 0.970 4.357 1.00 86.25 113 PRO A O 1
ATOM 867 N N . ASN A 1 114 ? 4.508 -0.511 2.916 1.00 86.69 114 ASN A N 1
ATOM 868 C CA . ASN A 1 114 ? 3.176 -0.669 3.512 1.00 86.69 114 ASN A CA 1
ATOM 869 C C . ASN A 1 114 ? 2.259 0.561 3.415 1.00 86.69 114 ASN A C 1
ATOM 871 O O . ASN A 1 114 ? 1.142 0.532 3.940 1.00 86.69 114 ASN A O 1
ATOM 875 N N . HIS A 1 115 ? 2.678 1.625 2.724 1.00 85.88 115 HIS A N 1
ATOM 876 C CA . HIS A 1 115 ? 1.753 2.685 2.338 1.00 85.88 115 HIS A CA 1
ATOM 877 C C . HIS A 1 115 ? 0.719 2.145 1.343 1.00 85.88 115 HIS A C 1
ATOM 879 O O . HIS A 1 115 ? 0.914 1.122 0.678 1.00 85.88 115 HIS A O 1
ATOM 885 N N . HIS A 1 116 ? -0.396 2.853 1.251 1.00 89.31 116 HIS A N 1
ATOM 886 C CA . HIS A 1 116 ? -1.482 2.584 0.324 1.00 89.31 116 HIS A CA 1
ATOM 887 C C . HIS A 1 116 ? -2.009 3.912 -0.211 1.00 89.31 116 HIS A C 1
ATOM 889 O O . HIS A 1 116 ? -1.848 4.948 0.435 1.00 89.31 116 HIS A O 1
ATOM 895 N N . LEU A 1 117 ? -2.625 3.880 -1.386 1.00 85.62 117 LEU A N 1
ATOM 896 C CA . LEU A 1 117 ? -3.170 5.069 -2.026 1.00 85.62 117 LEU A CA 1
ATOM 897 C C . LEU A 1 117 ? -4.418 4.710 -2.831 1.00 85.62 117 LEU A C 1
ATOM 899 O O . LEU A 1 117 ? -4.411 3.731 -3.577 1.00 85.62 117 LEU A O 1
ATOM 903 N N . ASP A 1 118 ? -5.473 5.506 -2.680 1.00 85.94 118 ASP A N 1
ATOM 904 C CA . ASP A 1 118 ? -6.597 5.534 -3.616 1.00 85.94 118 ASP A CA 1
ATOM 905 C C . ASP A 1 118 ? -6.243 6.502 -4.751 1.00 85.94 118 ASP A C 1
ATOM 907 O O . ASP A 1 118 ? -5.902 7.657 -4.494 1.00 85.94 118 ASP A O 1
ATOM 911 N N . MET A 1 119 ? -6.281 6.019 -5.991 1.00 84.50 119 MET A N 1
ATOM 912 C CA . MET A 1 119 ? -5.880 6.782 -7.176 1.00 84.50 119 MET A CA 1
ATOM 913 C C . MET A 1 119 ? -7.044 7.575 -7.777 1.00 84.50 119 MET A C 1
ATOM 915 O O . MET A 1 119 ? -6.855 8.260 -8.778 1.00 84.50 119 MET A O 1
ATOM 919 N N . GLN A 1 120 ? -8.244 7.478 -7.187 1.00 80.25 120 GLN A N 1
ATOM 920 C CA . GLN A 1 120 ? -9.459 8.188 -7.608 1.00 80.25 120 GLN A CA 1
ATOM 921 C C . GLN A 1 120 ? -9.866 7.925 -9.071 1.00 80.25 120 GLN A C 1
ATOM 923 O O . GLN A 1 120 ? -10.654 8.666 -9.654 1.00 80.25 120 GLN A O 1
ATOM 928 N N . GLY A 1 121 ? -9.356 6.841 -9.657 1.00 86.69 121 GLY A N 1
ATOM 929 C CA . GLY A 1 121 ? -9.587 6.444 -11.040 1.00 86.69 121 GLY A CA 1
ATOM 930 C C . GLY A 1 121 ? -8.734 5.231 -11.433 1.00 86.69 121 GLY A C 1
ATOM 931 O O . GLY A 1 121 ? -7.878 4.803 -10.651 1.00 86.69 121 GLY A O 1
ATOM 932 N N . PRO A 1 122 ? -8.971 4.628 -12.611 1.00 90.81 122 PRO A N 1
ATOM 933 C CA . PRO A 1 122 ? -8.192 3.490 -13.092 1.00 90.81 122 PRO A CA 1
ATOM 934 C C . PRO A 1 122 ? -6.713 3.839 -13.296 1.00 90.81 122 PRO A C 1
ATOM 936 O O . PRO A 1 122 ? -6.382 4.770 -14.026 1.00 90.81 122 PRO A O 1
ATOM 939 N N . ILE A 1 123 ? -5.809 3.044 -12.718 1.00 90.62 123 ILE A N 1
ATOM 940 C CA . ILE A 1 123 ? -4.360 3.306 -12.785 1.00 90.62 123 ILE A CA 1
ATOM 941 C C . ILE A 1 123 ? -3.770 3.148 -14.191 1.00 90.62 123 ILE A C 1
ATOM 943 O O . ILE A 1 123 ? -2.726 3.721 -14.470 1.00 90.62 123 ILE A O 1
ATOM 947 N N . ALA A 1 124 ? -4.421 2.365 -15.057 1.00 87.38 124 ALA A N 1
ATOM 948 C CA . ALA A 1 124 ? -4.010 2.148 -16.446 1.00 87.38 124 ALA A CA 1
ATOM 949 C C . ALA A 1 124 ? -4.716 3.096 -17.438 1.00 87.38 124 ALA A C 1
ATOM 951 O O . ALA A 1 124 ? -4.564 2.936 -18.644 1.00 87.38 124 ALA A O 1
ATOM 952 N N . GLY A 1 125 ? -5.481 4.077 -16.942 1.00 79.38 125 GLY A N 1
ATOM 953 C CA . GLY A 1 125 ? -6.326 4.947 -17.761 1.00 79.38 125 GLY A CA 1
ATOM 954 C C . GLY A 1 125 ? -7.666 4.309 -18.154 1.00 79.38 125 GLY A C 1
ATOM 955 O O . GLY A 1 125 ? -7.914 3.130 -17.907 1.00 79.38 125 GLY A O 1
ATOM 956 N N . GLU A 1 126 ? -8.557 5.114 -18.739 1.00 66.88 126 GLU A N 1
ATOM 957 C CA . GLU A 1 126 ? -9.899 4.681 -19.173 1.00 66.88 126 GLU A CA 1
ATOM 958 C C . GLU A 1 126 ? -9.874 3.856 -20.473 1.00 66.88 126 GLU A C 1
ATOM 960 O O . GLU A 1 126 ? -10.766 3.041 -20.708 1.00 66.88 126 GLU A O 1
ATOM 965 N N . GLU A 1 127 ? -8.853 4.062 -21.310 1.00 58.38 127 GLU A N 1
ATOM 966 C CA . GLU A 1 127 ? -8.732 3.461 -22.646 1.00 58.38 127 GLU A CA 1
ATOM 967 C C . GLU A 1 127 ? -8.117 2.058 -22.648 1.00 58.38 127 GLU A C 1
ATOM 969 O O . GLU A 1 127 ? -8.160 1.396 -23.680 1.00 58.38 127 GLU A O 1
ATOM 974 N N . GLU A 1 128 ? -7.573 1.593 -21.520 1.00 59.59 128 GLU A N 1
ATOM 975 C CA . GLU A 1 128 ? -7.070 0.230 -21.325 1.00 59.59 128 GLU A CA 1
ATOM 976 C C . GLU A 1 128 ? -8.167 -0.596 -20.637 1.00 59.59 128 GLU A C 1
ATOM 978 O O . GLU A 1 128 ? -8.215 -0.674 -19.401 1.00 59.59 128 GLU A O 1
ATOM 983 N N . PRO A 1 129 ? -9.093 -1.223 -21.390 1.00 50.03 129 PRO A N 1
ATOM 984 C CA . PRO A 1 129 ? -10.169 -1.990 -20.808 1.00 50.03 129 PRO A CA 1
ATOM 985 C C . PRO A 1 129 ? -9.542 -3.320 -20.410 1.00 50.03 129 PRO A C 1
ATOM 987 O O . PRO A 1 129 ? -9.496 -4.271 -21.192 1.00 50.03 129 PRO A O 1
ATOM 990 N N . GLY A 1 130 ? -9.007 -3.385 -19.191 1.00 50.22 130 GLY A N 1
ATOM 991 C CA . GLY A 1 130 ? -8.667 -4.656 -18.577 1.00 50.22 130 GLY A CA 1
ATOM 992 C C . GLY A 1 130 ? -9.899 -5.538 -18.689 1.00 50.22 130 GLY A C 1
ATOM 993 O O . GLY A 1 130 ? -10.919 -5.216 -18.089 1.00 50.22 130 GLY A O 1
ATOM 994 N N . GLY A 1 131 ? -9.831 -6.603 -19.490 1.00 47.34 131 GLY A N 1
ATOM 995 C CA . GLY A 1 131 ? -10.960 -7.481 -19.825 1.00 47.34 131 GLY A CA 1
ATOM 996 C C . GLY A 1 131 ? -11.516 -8.294 -18.647 1.00 47.34 131 GLY A C 1
ATOM 997 O O . GLY A 1 131 ? -12.003 -9.404 -18.844 1.00 47.34 131 GLY A O 1
ATOM 998 N N . GLY A 1 132 ? -11.403 -7.778 -17.423 1.00 54.59 132 GLY A N 1
ATOM 999 C CA . GLY A 1 132 ? -11.892 -8.354 -16.185 1.00 54.59 132 GLY A CA 1
ATOM 1000 C C . GLY A 1 132 ? -12.962 -7.507 -15.499 1.00 54.59 132 GLY A C 1
ATOM 1001 O O . GLY A 1 132 ? -13.471 -6.523 -16.023 1.00 54.59 132 GLY A O 1
ATOM 1002 N N . THR A 1 133 ? -13.346 -7.956 -14.308 1.00 60.50 133 THR A N 1
ATOM 1003 C CA . THR A 1 133 ? -14.591 -7.574 -13.623 1.00 60.50 133 THR A CA 1
ATOM 1004 C C . THR A 1 133 ? -14.553 -6.246 -12.8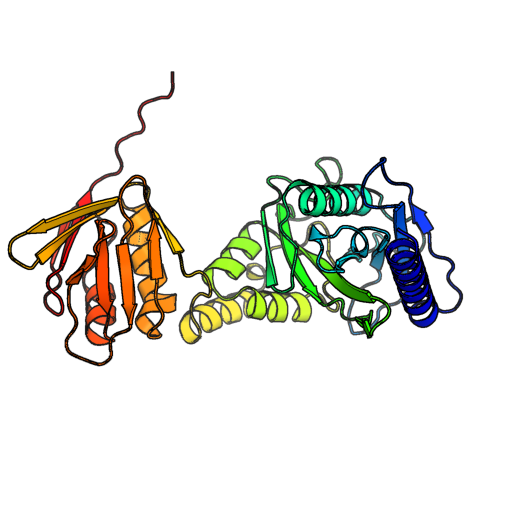59 1.00 60.50 133 THR A C 1
ATOM 1006 O O . THR A 1 133 ? -15.617 -5.702 -12.583 1.00 60.50 133 THR A O 1
ATOM 1009 N N . GLU A 1 134 ? -13.375 -5.737 -12.474 1.00 73.62 134 GLU A N 1
ATOM 1010 C CA . GLU A 1 134 ? -13.217 -4.495 -11.691 1.00 73.62 134 GLU A CA 1
ATOM 1011 C C . GLU A 1 134 ? -11.890 -3.796 -12.063 1.00 73.62 134 GLU A C 1
ATOM 1013 O O . GLU A 1 134 ? -10.870 -4.483 -12.185 1.00 73.62 134 GLU A O 1
ATOM 1018 N N . PRO A 1 135 ? -11.862 -2.462 -12.254 1.00 87.19 135 PRO A N 1
ATOM 1019 C CA . PRO A 1 135 ? -10.626 -1.734 -12.526 1.00 87.19 135 PRO A CA 1
ATOM 1020 C C . PRO A 1 135 ? -9.697 -1.705 -11.304 1.00 87.19 135 PRO A C 1
ATOM 1022 O O . PRO A 1 135 ? -10.130 -1.718 -10.150 1.00 87.19 135 PRO A O 1
ATOM 1025 N N . LEU A 1 136 ? -8.391 -1.619 -11.562 1.00 93.44 136 LEU A N 1
ATOM 1026 C CA . LEU A 1 136 ? -7.410 -1.309 -10.526 1.00 93.44 136 LEU A CA 1
ATOM 1027 C C . LEU A 1 136 ? -7.421 0.204 -10.304 1.00 93.44 136 LEU A C 1
ATOM 1029 O O . LEU A 1 136 ? -7.041 0.946 -11.204 1.00 93.44 136 LEU A O 1
ATOM 1033 N N . THR A 1 137 ? -7.877 0.655 -9.139 1.00 93.69 137 THR A N 1
ATOM 1034 C CA . THR A 1 137 ? -8.052 2.085 -8.815 1.00 93.69 137 THR A CA 1
ATOM 1035 C C . THR A 1 137 ? -7.288 2.514 -7.567 1.00 93.69 137 THR A C 1
ATOM 1037 O O . THR A 1 137 ? -7.458 3.621 -7.073 1.00 93.69 137 THR A O 1
ATOM 1040 N N . ALA A 1 138 ? -6.471 1.624 -7.016 1.00 95.25 138 ALA A N 1
ATOM 1041 C CA . ALA A 1 138 ? -5.683 1.868 -5.824 1.00 95.25 138 ALA A CA 1
ATOM 1042 C C . ALA A 1 138 ? -4.310 1.202 -5.959 1.00 95.25 138 ALA A C 1
ATOM 1044 O O . ALA A 1 138 ? -4.073 0.398 -6.865 1.00 95.25 138 ALA A O 1
ATOM 1045 N N . ALA A 1 139 ? -3.402 1.515 -5.042 1.00 97.00 139 ALA A N 1
ATOM 1046 C CA . ALA A 1 139 ? -2.105 0.863 -4.954 1.00 97.00 139 ALA A CA 1
ATOM 1047 C C . ALA A 1 139 ? -1.681 0.603 -3.510 1.00 97.00 139 ALA A C 1
ATOM 1049 O O . ALA A 1 139 ? -2.100 1.292 -2.579 1.00 97.00 139 ALA A O 1
ATOM 1050 N N . VAL A 1 140 ? -0.801 -0.381 -3.350 1.00 97.62 140 VAL A N 1
ATOM 1051 C CA . VAL A 1 140 ? -0.003 -0.611 -2.139 1.00 97.62 140 VAL A CA 1
ATOM 1052 C C . VAL A 1 140 ? 1.473 -0.622 -2.498 1.00 97.62 140 VAL A C 1
ATOM 1054 O O . VAL A 1 140 ? 1.837 -0.892 -3.644 1.00 97.62 140 VAL A O 1
ATOM 1057 N N . PHE A 1 141 ? 2.314 -0.340 -1.508 1.00 96.06 141 PHE A N 1
ATOM 1058 C CA . PHE A 1 141 ? 3.752 -0.213 -1.699 1.00 96.06 141 PHE A CA 1
ATOM 1059 C C . PHE A 1 141 ? 4.521 -1.240 -0.874 1.00 96.06 141 PHE A C 1
ATOM 1061 O O . PHE A 1 141 ? 4.244 -1.435 0.309 1.00 96.06 141 PHE A O 1
ATOM 1068 N N . SER A 1 142 ? 5.497 -1.893 -1.491 1.00 96.00 142 SER A N 1
ATOM 1069 C CA . SER A 1 142 ? 6.344 -2.915 -0.869 1.00 96.00 142 SER A CA 1
ATOM 1070 C C . SER A 1 142 ? 7.785 -2.733 -1.339 1.00 96.00 142 SER A C 1
ATOM 1072 O O . SER A 1 142 ? 7.972 -2.323 -2.481 1.00 96.00 142 SER A O 1
ATOM 1074 N N . PRO A 1 143 ? 8.815 -3.086 -0.546 1.00 95.88 143 PRO A N 1
ATOM 1075 C CA . PRO A 1 143 ? 10.189 -3.075 -1.036 1.00 95.88 143 PRO A CA 1
ATOM 1076 C C . PRO A 1 143 ? 10.313 -3.889 -2.327 1.00 95.88 143 PRO A C 1
ATOM 1078 O O . PRO A 1 143 ? 9.691 -4.952 -2.444 1.00 95.88 143 PRO A O 1
ATOM 1081 N N . ASP A 1 144 ? 11.100 -3.396 -3.284 1.00 97.25 144 ASP A N 1
ATOM 1082 C CA . ASP A 1 144 ? 11.320 -4.122 -4.532 1.00 97.25 144 ASP A CA 1
ATOM 1083 C C . ASP A 1 144 ? 11.992 -5.480 -4.245 1.00 97.25 144 ASP A C 1
ATOM 1085 O O . ASP A 1 144 ? 13.056 -5.520 -3.623 1.00 97.25 144 ASP A O 1
ATOM 1089 N N . PRO A 1 145 ? 11.406 -6.610 -4.681 1.00 94.75 145 PRO A N 1
ATOM 1090 C CA . PRO A 1 145 ? 11.934 -7.932 -4.354 1.00 94.75 145 PRO A CA 1
ATOM 1091 C C . PRO A 1 145 ? 13.196 -8.305 -5.149 1.00 94.75 145 PRO A C 1
ATOM 1093 O O . PRO A 1 145 ? 13.819 -9.327 -4.861 1.00 94.75 145 PRO A O 1
ATOM 1096 N N . ALA A 1 146 ? 13.553 -7.537 -6.181 1.00 92.38 146 ALA A N 1
ATOM 1097 C CA . ALA A 1 146 ? 14.650 -7.826 -7.099 1.00 92.38 146 ALA A CA 1
ATOM 1098 C C . ALA A 1 146 ? 15.824 -6.846 -6.996 1.00 92.38 146 ALA A C 1
ATOM 1100 O O . ALA A 1 146 ? 16.926 -7.197 -7.421 1.00 92.38 146 ALA A O 1
ATOM 1101 N N . LEU A 1 147 ? 15.597 -5.634 -6.490 1.00 93.88 147 LEU A N 1
ATOM 1102 C CA . LEU A 1 147 ? 16.622 -4.603 -6.361 1.00 93.88 147 LEU A CA 1
ATOM 1103 C C . LEU A 1 147 ? 16.995 -4.396 -4.896 1.00 93.88 147 LEU A C 1
ATOM 1105 O O . LEU A 1 147 ? 16.146 -4.246 -4.025 1.00 93.88 147 LEU A O 1
ATOM 1109 N N . THR A 1 148 ? 18.296 -4.385 -4.619 1.00 86.62 148 THR A N 1
ATOM 1110 C CA . THR A 1 148 ? 18.800 -4.191 -3.257 1.00 86.62 148 THR A CA 1
ATOM 1111 C C . THR A 1 148 ? 18.919 -2.703 -2.955 1.00 86.62 148 THR A C 1
ATOM 1113 O O . THR A 1 148 ? 19.554 -1.969 -3.706 1.00 86.62 148 THR A O 1
ATOM 1116 N N . SER A 1 149 ? 18.352 -2.258 -1.836 1.00 85.62 149 SER A N 1
ATOM 1117 C CA . SER A 1 149 ? 18.544 -0.894 -1.334 1.00 85.62 149 SER A CA 1
ATOM 1118 C C . SER A 1 149 ? 19.965 -0.695 -0.800 1.00 85.62 149 SER A C 1
ATOM 1120 O O . SER A 1 149 ? 20.551 -1.604 -0.207 1.00 85.62 149 SER A O 1
ATOM 1122 N N . SER A 1 150 ? 20.513 0.512 -0.935 1.00 81.19 150 SER A N 1
ATOM 1123 C CA . SER A 1 150 ? 21.788 0.877 -0.311 1.00 81.19 150 SER A CA 1
ATOM 1124 C C . SER A 1 150 ? 21.611 1.969 0.726 1.00 81.19 150 SER A C 1
ATOM 1126 O O . SER A 1 150 ? 20.996 2.995 0.448 1.00 81.19 150 SER A O 1
ATOM 1128 N N . ASN A 1 151 ? 22.244 1.784 1.883 1.00 65.56 151 ASN A N 1
ATOM 1129 C CA . ASN A 1 151 ? 22.485 2.840 2.858 1.00 65.56 151 ASN A CA 1
ATOM 1130 C C . ASN A 1 151 ? 24.002 2.947 3.071 1.00 65.56 151 ASN A C 1
ATOM 1132 O O . ASN A 1 151 ? 24.580 2.279 3.931 1.00 65.56 151 ASN A O 1
ATOM 1136 N N . ARG A 1 152 ? 24.671 3.690 2.186 1.00 65.31 152 ARG A N 1
ATOM 1137 C CA . ARG A 1 152 ? 26.112 3.972 2.263 1.00 65.31 152 ARG A CA 1
ATOM 1138 C C . ARG A 1 152 ? 26.310 5.469 2.491 1.00 65.31 152 ARG A C 1
ATOM 1140 O O . ARG A 1 152 ? 25.441 6.269 2.162 1.00 65.31 152 ARG A O 1
ATOM 1147 N N . SER A 1 153 ? 27.495 5.860 2.963 1.00 56.47 153 SER A N 1
ATOM 1148 C CA . SER A 1 153 ? 27.886 7.272 3.142 1.00 56.47 153 SER A CA 1
ATOM 1149 C C . SER A 1 153 ? 27.758 8.131 1.871 1.00 56.47 153 SER A C 1
ATOM 1151 O O . SER A 1 153 ? 27.760 9.351 1.953 1.00 56.47 153 SER A O 1
ATOM 1153 N N . ALA A 1 154 ? 27.644 7.489 0.706 1.00 52.44 154 ALA A N 1
ATOM 1154 C CA . ALA A 1 154 ? 27.468 8.081 -0.615 1.00 52.44 154 ALA A CA 1
ATOM 1155 C C . ALA A 1 154 ? 26.024 8.500 -0.967 1.00 52.44 154 ALA A C 1
ATOM 1157 O O . ALA A 1 154 ? 25.834 9.129 -2.004 1.00 52.44 154 ALA A O 1
ATOM 1158 N N . GLY A 1 155 ? 25.026 8.140 -0.151 1.00 66.25 155 GLY A N 1
ATOM 1159 C CA . GLY A 1 155 ? 23.607 8.399 -0.412 1.00 66.25 155 GLY A CA 1
ATOM 1160 C C . GLY A 1 155 ? 22.743 7.159 -0.179 1.00 66.25 155 GLY A C 1
ATOM 1161 O O . GLY A 1 155 ? 23.175 6.029 -0.412 1.00 66.25 155 GLY A O 1
ATOM 1162 N N . THR A 1 156 ? 21.521 7.374 0.309 1.00 82.38 156 THR A N 1
ATOM 1163 C CA . THR A 1 156 ? 20.527 6.307 0.479 1.00 82.38 156 THR A CA 1
ATOM 1164 C C . THR A 1 156 ? 19.716 6.168 -0.805 1.00 82.38 156 THR A C 1
ATOM 1166 O O . THR A 1 156 ? 19.232 7.173 -1.322 1.00 82.38 156 THR A O 1
ATOM 1169 N N . VAL A 1 157 ? 19.586 4.937 -1.304 1.00 91.94 157 VAL A N 1
ATOM 1170 C CA . VAL A 1 157 ? 18.663 4.577 -2.390 1.00 91.94 157 VAL A CA 1
ATOM 1171 C C . VAL A 1 157 ? 17.817 3.407 -1.916 1.00 91.94 157 VAL A C 1
ATOM 1173 O O . VAL A 1 157 ? 18.359 2.358 -1.556 1.00 91.94 157 VAL A O 1
ATOM 1176 N N . VAL A 1 158 ? 16.501 3.595 -1.906 1.00 92.38 158 VAL A N 1
ATOM 1177 C CA . VAL A 1 158 ? 15.514 2.580 -1.530 1.00 92.38 158 VAL A CA 1
ATOM 1178 C C . VAL A 1 158 ? 14.560 2.374 -2.695 1.00 92.38 158 VAL A C 1
ATOM 1180 O O . VAL A 1 158 ? 13.876 3.306 -3.098 1.00 92.38 158 VAL A O 1
ATOM 1183 N N . PHE A 1 159 ? 14.483 1.152 -3.215 1.00 96.94 159 PHE A N 1
ATOM 1184 C CA . PHE A 1 159 ? 13.518 0.814 -4.260 1.00 96.94 159 PHE A CA 1
ATOM 1185 C C . PHE A 1 159 ? 12.197 0.382 -3.623 1.00 96.94 159 PHE A C 1
ATOM 1187 O O . PHE A 1 159 ? 12.149 -0.619 -2.900 1.00 96.94 159 PHE A O 1
ATOM 1194 N N . ASN A 1 160 ? 11.132 1.142 -3.872 1.00 96.38 160 ASN A N 1
ATOM 1195 C CA . ASN A 1 160 ? 9.801 0.859 -3.346 1.00 96.38 160 ASN A CA 1
ATOM 1196 C C . ASN A 1 160 ? 8.828 0.602 -4.503 1.00 96.38 160 ASN A C 1
ATOM 1198 O O . ASN A 1 160 ? 8.554 1.481 -5.321 1.00 96.38 160 ASN A O 1
ATOM 1202 N N . GLN A 1 161 ? 8.323 -0.624 -4.575 1.00 98.50 161 GLN A N 1
ATOM 1203 C CA . GLN A 1 161 ? 7.483 -1.101 -5.658 1.00 98.50 161 GLN A CA 1
ATOM 1204 C C . GLN A 1 161 ? 6.020 -0.738 -5.422 1.00 98.50 161 GLN A C 1
ATOM 1206 O O . GLN A 1 161 ? 5.425 -1.129 -4.416 1.00 98.50 161 GLN A O 1
ATOM 1211 N N . LEU A 1 162 ? 5.427 -0.060 -6.399 1.00 98.44 162 LEU A N 1
ATOM 1212 C CA . LEU A 1 162 ? 3.991 0.117 -6.538 1.00 98.44 162 LEU A CA 1
ATOM 1213 C C . LEU A 1 162 ? 3.359 -1.175 -7.066 1.00 98.44 162 LEU A C 1
ATOM 1215 O O . LEU A 1 162 ? 3.781 -1.722 -8.090 1.00 98.44 162 LEU A O 1
ATOM 1219 N N . ILE A 1 163 ? 2.304 -1.636 -6.395 1.00 98.44 163 ILE A N 1
ATOM 1220 C CA . ILE A 1 163 ? 1.478 -2.763 -6.837 1.00 98.44 163 ILE A CA 1
ATOM 1221 C C . ILE A 1 163 ? 0.033 -2.287 -6.988 1.00 98.44 163 ILE A C 1
ATOM 1223 O O . ILE A 1 163 ? -0.583 -1.844 -6.018 1.00 98.44 163 ILE A O 1
ATOM 1227 N N . GLY A 1 164 ? -0.513 -2.399 -8.201 1.00 97.44 164 GLY A N 1
ATOM 1228 C CA . GLY A 1 164 ? -1.890 -2.016 -8.503 1.00 97.44 164 GLY A CA 1
ATOM 1229 C C . GLY A 1 164 ? -2.916 -2.968 -7.885 1.00 97.44 164 GLY A C 1
ATOM 1230 O O . GLY A 1 164 ? -2.816 -4.199 -7.998 1.00 97.44 164 GLY A O 1
ATOM 1231 N N . ILE A 1 165 ? -3.931 -2.397 -7.239 1.00 97.19 165 ILE A N 1
ATOM 1232 C CA . ILE A 1 165 ? -4.995 -3.133 -6.559 1.00 97.19 165 ILE A CA 1
ATOM 1233 C C . ILE A 1 165 ? -6.386 -2.561 -6.849 1.00 97.19 165 ILE A C 1
ATOM 1235 O O . ILE A 1 165 ? -6.541 -1.418 -7.275 1.00 97.19 165 ILE A O 1
ATOM 1239 N N . THR A 1 166 ? -7.412 -3.387 -6.653 1.00 95.56 166 THR A N 1
ATOM 1240 C CA . THR A 1 166 ? -8.813 -2.949 -6.767 1.00 95.56 166 THR A CA 1
ATOM 1241 C C . THR A 1 166 ? -9.212 -2.080 -5.568 1.00 95.56 166 THR A C 1
ATOM 1243 O O . THR A 1 166 ? -8.591 -2.149 -4.503 1.00 95.56 166 THR A O 1
ATOM 1246 N N . ALA A 1 167 ? -10.303 -1.319 -5.681 1.00 90.88 167 ALA A N 1
ATOM 1247 C CA . ALA A 1 167 ? -10.871 -0.607 -4.533 1.00 90.88 167 ALA A CA 1
ATOM 1248 C C . ALA A 1 167 ? -11.280 -1.571 -3.402 1.00 90.88 167 ALA A C 1
ATOM 1250 O O . ALA A 1 167 ? -11.195 -1.240 -2.217 1.00 90.88 167 ALA A O 1
ATOM 1251 N N . ARG A 1 168 ? -11.726 -2.786 -3.750 1.00 93.56 168 ARG A N 1
ATOM 1252 C CA . ARG A 1 168 ? -12.060 -3.820 -2.763 1.00 93.56 168 ARG A CA 1
ATOM 1253 C C . ARG A 1 168 ? -10.837 -4.346 -2.019 1.00 93.56 168 ARG A C 1
ATOM 1255 O O . ARG A 1 168 ? -10.896 -4.464 -0.800 1.00 93.56 168 ARG A O 1
ATOM 1262 N N . ASP A 1 169 ? -9.746 -4.595 -2.735 1.00 97.19 169 ASP A N 1
ATOM 1263 C CA . ASP A 1 169 ? -8.461 -4.962 -2.135 1.00 97.19 169 ASP A CA 1
ATOM 1264 C C . ASP A 1 169 ? -7.972 -3.881 -1.159 1.00 97.19 169 ASP A C 1
ATOM 1266 O O . ASP A 1 169 ? -7.512 -4.205 -0.067 1.00 97.19 169 ASP A O 1
ATOM 1270 N N . LEU A 1 170 ? -8.119 -2.596 -1.513 1.00 94.56 170 LEU A N 1
ATOM 1271 C CA . LEU A 1 170 ? -7.741 -1.489 -0.630 1.00 94.56 170 LEU A CA 1
ATOM 1272 C C . LEU 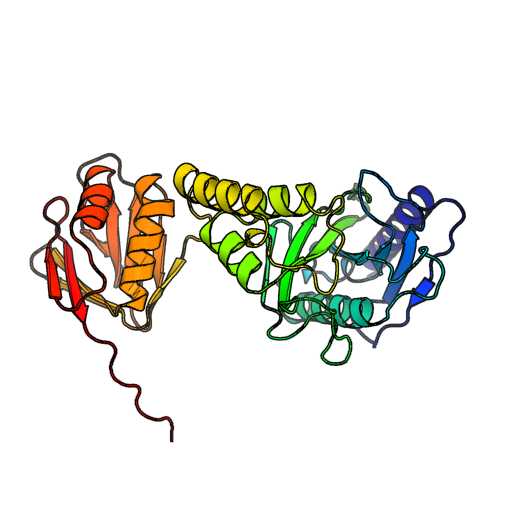A 1 170 ? -8.539 -1.518 0.682 1.00 94.56 170 LEU A C 1
ATOM 1274 O O . LEU A 1 170 ? -7.960 -1.372 1.759 1.00 94.56 170 LEU A O 1
ATOM 1278 N N . ARG A 1 171 ? -9.855 -1.762 0.614 1.00 89.00 171 ARG A N 1
ATOM 1279 C CA . ARG A 1 171 ? -10.691 -1.916 1.818 1.00 89.00 171 ARG A CA 1
ATOM 1280 C C . ARG A 1 171 ? -10.234 -3.084 2.691 1.00 89.00 171 ARG A C 1
ATOM 1282 O O . ARG A 1 171 ? -10.230 -2.947 3.910 1.00 89.00 171 ARG A O 1
ATOM 1289 N N . ASP A 1 172 ? -9.826 -4.199 2.090 1.00 93.50 172 ASP A N 1
ATOM 1290 C CA . ASP A 1 172 ? -9.302 -5.350 2.833 1.00 93.50 172 ASP A CA 1
ATOM 1291 C C . ASP A 1 172 ? -7.943 -5.052 3.480 1.00 93.50 172 ASP A C 1
ATOM 1293 O O . ASP A 1 172 ? -7.732 -5.401 4.641 1.00 93.50 172 ASP A O 1
ATOM 1297 N N . ALA A 1 173 ? -7.044 -4.357 2.777 1.00 90.94 173 ALA A N 1
ATOM 1298 C CA . ALA A 1 173 ? -5.764 -3.918 3.330 1.00 90.94 173 ALA A CA 1
ATOM 1299 C C . ALA A 1 173 ? -5.954 -3.002 4.554 1.00 90.94 173 ALA A C 1
ATOM 1301 O O . ALA A 1 173 ? -5.325 -3.217 5.590 1.00 90.94 173 ALA A O 1
ATOM 1302 N N . LEU A 1 174 ? -6.875 -2.036 4.454 1.00 82.00 174 LEU A N 1
ATOM 1303 C CA . LEU A 1 174 ? -7.229 -1.099 5.526 1.00 82.00 174 LEU A CA 1
ATOM 1304 C C . LEU A 1 174 ? -7.969 -1.761 6.699 1.00 82.00 174 LEU A C 1
ATOM 1306 O O . LEU A 1 174 ? -7.740 -1.417 7.864 1.00 82.00 174 LEU A O 1
ATOM 1310 N N . GLY A 1 175 ? -8.876 -2.695 6.402 1.00 79.44 175 GLY A N 1
ATOM 1311 C CA . GLY A 1 175 ? -9.672 -3.419 7.397 1.00 79.44 175 GLY A CA 1
ATOM 1312 C C . GLY A 1 175 ? -8.879 -4.486 8.152 1.00 79.44 175 GLY A C 1
ATOM 1313 O O . GLY A 1 175 ? -9.206 -4.810 9.293 1.00 79.44 175 GLY A O 1
ATOM 1314 N N . TRP A 1 176 ? -7.812 -4.998 7.543 1.00 88.31 176 TRP A N 1
ATOM 1315 C CA . TRP A 1 176 ? -6.862 -5.919 8.151 1.00 88.31 176 TRP A CA 1
ATOM 1316 C C . TRP A 1 176 ? -5.526 -5.208 8.385 1.00 88.31 176 TRP A C 1
ATOM 1318 O O . TRP A 1 176 ? -5.435 -4.256 9.149 1.00 88.31 176 TRP A O 1
ATOM 1328 N N . ARG A 1 177 ? -4.449 -5.656 7.759 1.00 86.19 177 ARG A N 1
ATOM 1329 C CA . ARG A 1 177 ? -3.128 -5.057 7.886 1.00 86.19 177 ARG A CA 1
ATOM 1330 C C . ARG A 1 177 ? -2.544 -4.961 6.503 1.00 86.19 177 ARG A C 1
ATOM 1332 O O . ARG A 1 177 ? -2.423 -5.994 5.846 1.00 86.19 177 ARG A O 1
ATOM 1339 N N . THR A 1 178 ? -2.141 -3.765 6.082 1.00 88.38 178 THR A N 1
ATOM 1340 C CA . THR A 1 178 ? -1.570 -3.579 4.745 1.00 88.38 178 THR A CA 1
ATOM 1341 C C . THR A 1 178 ? -0.370 -4.495 4.528 1.00 88.38 178 THR A C 1
ATOM 1343 O O . THR A 1 178 ? -0.306 -5.131 3.483 1.00 88.38 178 THR A O 1
ATOM 1346 N N . GLU A 1 179 ? 0.504 -4.681 5.531 1.00 92.75 179 GLU A N 1
ATOM 1347 C CA . GLU A 1 179 ? 1.642 -5.604 5.399 1.00 92.75 179 GLU A CA 1
ATOM 1348 C C . GLU A 1 179 ? 1.200 -7.054 5.132 1.00 92.75 179 GLU A C 1
ATOM 1350 O O . GLU A 1 179 ? 1.723 -7.727 4.248 1.00 92.75 179 GLU A O 1
ATOM 1355 N N . LYS A 1 180 ? 0.163 -7.528 5.829 1.00 95.38 180 LYS A N 1
ATOM 1356 C CA . LYS A 1 180 ? -0.338 -8.900 5.687 1.00 95.38 180 LYS A CA 1
ATOM 1357 C C . LYS A 1 180 ? -1.138 -9.093 4.408 1.00 95.38 180 LYS A C 1
ATOM 1359 O O . LYS A 1 180 ? -1.106 -10.163 3.798 1.00 95.38 180 LYS A O 1
ATOM 1364 N N . PHE A 1 181 ? -1.849 -8.051 3.993 1.00 97.44 181 PHE A N 1
ATOM 1365 C CA . PHE A 1 181 ? -2.510 -8.015 2.704 1.00 97.44 181 PHE A CA 1
ATOM 1366 C C . PHE A 1 181 ? -1.482 -8.078 1.570 1.00 97.44 181 PHE A C 1
ATOM 1368 O O . PHE A 1 181 ? -1.663 -8.868 0.648 1.00 97.44 181 PHE A O 1
ATOM 1375 N N . ILE A 1 182 ? -0.380 -7.324 1.664 1.00 97.81 182 ILE A N 1
ATOM 1376 C CA . ILE A 1 182 ? 0.742 -7.398 0.719 1.00 97.81 182 ILE A CA 1
ATOM 1377 C C . ILE A 1 182 ? 1.336 -8.816 0.699 1.00 97.81 182 ILE A C 1
ATOM 1379 O O . ILE A 1 182 ? 1.553 -9.350 -0.388 1.00 97.81 182 ILE A O 1
ATOM 1383 N N . ASP A 1 183 ? 1.525 -9.472 1.850 1.00 97.19 183 ASP A N 1
ATOM 1384 C CA . ASP A 1 183 ? 1.991 -10.871 1.906 1.00 97.19 183 ASP A CA 1
ATOM 1385 C C . ASP A 1 183 ? 1.039 -11.829 1.156 1.00 97.19 183 ASP A C 1
ATOM 1387 O O . ASP A 1 183 ? 1.474 -12.707 0.406 1.00 97.19 183 ASP A O 1
ATOM 1391 N N . LEU A 1 184 ? -0.283 -11.671 1.322 1.00 97.69 184 LEU A N 1
ATOM 1392 C CA . LEU A 1 184 ? -1.273 -12.455 0.568 1.00 97.69 184 LEU A CA 1
ATOM 1393 C C . LEU A 1 184 ? -1.239 -12.144 -0.927 1.00 97.69 184 LEU A C 1
ATOM 1395 O O . LEU A 1 184 ? -1.271 -13.067 -1.746 1.00 97.69 184 LEU A O 1
ATOM 1399 N N . LEU A 1 185 ? -1.198 -10.858 -1.269 1.00 97.94 185 LEU A N 1
ATOM 1400 C CA . LEU A 1 185 ? -1.199 -10.358 -2.635 1.00 97.94 185 LEU A CA 1
ATOM 1401 C C . LEU A 1 185 ? 0.016 -10.877 -3.394 1.00 97.94 185 LEU A C 1
ATOM 1403 O O . LEU A 1 185 ? -0.142 -11.436 -4.472 1.00 97.94 185 LEU A O 1
ATOM 1407 N N . THR A 1 186 ? 1.207 -10.754 -2.814 1.00 97.06 186 THR A N 1
ATOM 1408 C CA . THR A 1 186 ? 2.464 -11.213 -3.419 1.00 97.06 186 THR A CA 1
ATOM 1409 C C . THR A 1 186 ? 2.591 -12.736 -3.427 1.00 97.06 186 THR A C 1
ATOM 1411 O O . THR A 1 186 ? 3.254 -13.284 -4.300 1.00 97.06 186 THR A O 1
ATOM 1414 N N . GLY A 1 187 ? 1.897 -13.449 -2.534 1.00 96.25 187 GLY A N 1
ATOM 1415 C CA . GLY A 1 187 ? 1.745 -14.903 -2.632 1.00 96.25 187 GLY A CA 1
ATOM 1416 C C . GLY A 1 187 ? 0.856 -15.354 -3.801 1.00 96.25 187 GLY A C 1
ATOM 1417 O O . GLY A 1 187 ? 1.080 -16.429 -4.354 1.00 96.25 187 GLY A O 1
ATOM 1418 N N . ALA A 1 188 ? -0.148 -14.553 -4.176 1.00 95.88 188 ALA A N 1
ATOM 1419 C CA . ALA A 1 188 ? -1.039 -14.825 -5.311 1.00 95.88 188 ALA A CA 1
ATOM 1420 C C . ALA A 1 188 ? -0.489 -14.291 -6.647 1.00 95.88 188 ALA A C 1
ATOM 1422 O O . ALA A 1 188 ? -0.689 -14.913 -7.687 1.00 95.88 188 ALA A O 1
ATOM 1423 N N . TYR A 1 189 ? 0.225 -13.167 -6.601 1.00 95.50 189 TYR A N 1
ATOM 1424 C CA . TYR A 1 189 ? 0.885 -12.505 -7.724 1.00 95.50 189 TYR A CA 1
ATOM 1425 C C . TYR A 1 189 ? 2.371 -12.341 -7.384 1.00 95.50 189 TYR A C 1
ATOM 1427 O O . TYR A 1 189 ? 2.774 -11.287 -6.875 1.00 95.50 189 TYR A O 1
ATOM 1435 N N . PRO A 1 190 ? 3.194 -13.383 -7.619 1.00 96.50 190 PRO A N 1
ATOM 1436 C CA . PRO A 1 190 ? 4.602 -13.376 -7.242 1.00 96.50 190 PRO A CA 1
ATOM 1437 C C . PRO A 1 190 ? 5.355 -12.169 -7.794 1.00 96.50 190 PRO A C 1
ATOM 1439 O O . PRO A 1 190 ? 5.037 -11.651 -8.864 1.00 96.50 190 PRO A O 1
ATOM 1442 N N . LEU A 1 191 ? 6.341 -11.702 -7.025 1.00 96.56 191 LEU A N 1
ATOM 1443 C CA . LEU A 1 191 ? 7.072 -10.448 -7.250 1.00 96.56 191 LEU A CA 1
ATOM 1444 C C . LEU A 1 191 ? 6.199 -9.179 -7.235 1.00 96.56 191 LEU A C 1
ATOM 1446 O O . LEU A 1 191 ? 6.711 -8.105 -7.529 1.00 96.56 191 LEU A O 1
ATOM 1450 N N . GLY A 1 192 ? 4.908 -9.263 -6.900 1.00 97.12 192 GLY A N 1
ATOM 1451 C CA . GLY A 1 192 ? 3.998 -8.116 -6.914 1.00 97.12 192 GLY A CA 1
ATOM 1452 C C . GLY A 1 192 ? 3.703 -7.597 -8.324 1.00 97.12 192 GLY A C 1
ATOM 1453 O O . GLY A 1 192 ? 3.556 -6.392 -8.514 1.00 97.12 192 GLY A O 1
ATOM 1454 N N . VAL A 1 193 ? 3.653 -8.484 -9.325 1.00 97.31 193 VAL A N 1
ATOM 1455 C CA . VAL A 1 193 ? 3.286 -8.101 -10.698 1.00 97.31 193 VAL A CA 1
ATOM 1456 C C . VAL A 1 193 ? 1.849 -7.572 -10.736 1.00 97.31 193 VAL A C 1
ATOM 1458 O O . VAL A 1 193 ? 0.903 -8.263 -10.358 1.00 97.31 193 VAL A O 1
ATOM 1461 N N . THR A 1 194 ? 1.681 -6.352 -11.244 1.00 96.25 194 THR A N 1
ATOM 1462 C CA . THR A 1 194 ? 0.374 -5.743 -11.501 1.00 96.25 194 THR A CA 1
ATOM 1463 C C . THR A 1 194 ? -0.222 -6.342 -12.770 1.00 96.25 194 THR A C 1
ATOM 1465 O O . THR A 1 194 ? 0.302 -6.155 -13.868 1.00 96.25 194 THR A O 1
ATOM 1468 N N . VAL A 1 195 ? -1.328 -7.067 -12.616 1.00 93.44 195 VAL A N 1
ATOM 1469 C CA . VAL A 1 195 ? -2.090 -7.662 -13.721 1.00 93.44 195 VAL A CA 1
ATOM 1470 C C . VAL A 1 195 ? -3.350 -6.829 -13.937 1.00 93.44 195 VAL A C 1
ATOM 1472 O O . VAL A 1 195 ? -4.275 -6.887 -13.127 1.00 93.44 195 VAL A O 1
ATOM 1475 N N . VAL A 1 196 ? -3.389 -6.036 -15.008 1.00 90.38 196 VAL A N 1
ATOM 1476 C CA . VAL A 1 196 ? -4.567 -5.223 -15.348 1.00 90.38 196 VAL A CA 1
ATOM 1477 C C . VAL A 1 196 ? -5.766 -6.145 -15.604 1.00 90.38 196 VAL A C 1
ATOM 1479 O O . VAL A 1 196 ? -5.644 -7.169 -16.271 1.00 90.38 196 VAL A O 1
ATOM 1482 N N . GLY A 1 197 ? -6.920 -5.811 -15.024 1.00 87.56 197 GLY A N 1
ATOM 1483 C CA . GLY A 1 197 ? -8.138 -6.623 -15.120 1.00 87.56 197 GLY A CA 1
ATOM 1484 C C . GLY A 1 197 ? -8.193 -7.831 -14.176 1.00 87.56 197 GLY A C 1
ATOM 1485 O O . GLY A 1 197 ? -9.160 -8.591 -14.226 1.00 87.56 197 GLY A O 1
ATOM 1486 N N . ARG A 1 198 ? -7.211 -8.038 -13.285 1.00 91.56 198 ARG A N 1
ATOM 1487 C CA . ARG A 1 198 ? -7.350 -9.077 -12.254 1.00 91.56 198 ARG A CA 1
ATOM 1488 C C . ARG A 1 198 ? -8.529 -8.769 -11.317 1.00 91.56 198 ARG A C 1
ATOM 1490 O O . ARG A 1 198 ? -8.744 -7.605 -10.978 1.00 91.56 198 ARG A O 1
ATOM 1497 N N . PRO A 1 199 ? -9.251 -9.783 -10.814 1.00 92.31 199 PRO A N 1
ATOM 1498 C CA . PRO A 1 199 ? -10.239 -9.550 -9.773 1.00 92.31 199 PRO A CA 1
ATOM 1499 C C . PRO A 1 199 ? -9.560 -9.222 -8.430 1.00 92.31 199 PRO A C 1
ATOM 1501 O O . PRO A 1 199 ? -8.358 -9.455 -8.236 1.00 92.31 199 PRO A O 1
ATOM 1504 N N . SER A 1 200 ? -10.351 -8.735 -7.469 1.00 94.69 200 SER A N 1
ATOM 1505 C CA . SER A 1 200 ? -9.915 -8.638 -6.069 1.00 94.69 200 SER A CA 1
ATOM 1506 C C . SER A 1 200 ? -9.529 -10.012 -5.513 1.00 94.69 200 SER A C 1
ATOM 1508 O O . SER A 1 200 ? -10.029 -11.050 -5.966 1.00 94.69 200 SER A O 1
ATOM 1510 N N . LEU A 1 201 ? -8.662 -10.052 -4.497 1.00 95.81 201 LEU A N 1
ATOM 1511 C CA . LEU A 1 201 ? -8.232 -11.318 -3.887 1.00 95.81 201 LEU A CA 1
ATOM 1512 C C . LEU A 1 201 ? -9.421 -12.129 -3.363 1.00 95.81 201 LEU A C 1
ATOM 1514 O O . LEU A 1 201 ? -9.410 -13.358 -3.446 1.00 95.81 201 LEU A O 1
ATOM 1518 N N . ARG A 1 202 ? -10.485 -11.446 -2.922 1.00 94.44 202 ARG A N 1
ATOM 1519 C CA . ARG A 1 202 ? -11.731 -12.066 -2.454 1.00 94.44 202 ARG A CA 1
ATOM 1520 C C . ARG A 1 202 ? -12.487 -12.873 -3.505 1.00 94.44 202 ARG A C 1
ATOM 1522 O O . ARG A 1 202 ? -13.322 -13.687 -3.124 1.00 94.44 202 ARG A O 1
ATOM 1529 N N . ALA A 1 203 ? -12.207 -12.700 -4.796 1.00 93.50 203 ALA A N 1
ATOM 1530 C CA . ALA A 1 203 ? -12.770 -13.578 -5.822 1.00 93.50 203 ALA A CA 1
ATOM 1531 C C . ALA A 1 203 ? -12.271 -15.031 -5.692 1.00 93.50 203 ALA A C 1
ATOM 1533 O O . ALA A 1 203 ? -12.930 -15.957 -6.157 1.00 93.50 203 ALA A O 1
ATOM 1534 N N . HIS A 1 204 ? -11.140 -15.251 -5.015 1.00 93.94 204 HIS A N 1
ATOM 1535 C CA . HIS A 1 204 ? -10.628 -16.580 -4.703 1.00 93.94 204 HIS A CA 1
ATOM 1536 C C . HIS A 1 204 ? -11.066 -16.983 -3.293 1.00 93.94 204 HIS A C 1
ATOM 1538 O O . HIS A 1 204 ? -10.563 -16.441 -2.309 1.00 93.94 204 HIS A O 1
ATOM 1544 N N . ALA A 1 205 ? -11.944 -17.987 -3.181 1.00 95.31 205 ALA A N 1
ATOM 1545 C CA . ALA A 1 205 ? -12.525 -18.414 -1.901 1.00 95.31 205 ALA A CA 1
ATOM 1546 C C . ALA A 1 205 ? -11.471 -18.654 -0.802 1.00 95.31 205 ALA A C 1
ATOM 1548 O O . ALA A 1 205 ? -11.609 -18.165 0.314 1.00 95.31 205 ALA A O 1
ATOM 1549 N N . ARG A 1 206 ? -10.360 -19.326 -1.140 1.00 96.75 206 ARG A N 1
ATOM 1550 C CA . ARG A 1 206 ? -9.260 -19.573 -0.194 1.00 96.75 206 ARG A CA 1
ATOM 1551 C C . ARG A 1 206 ? -8.608 -18.283 0.315 1.00 96.75 206 ARG A C 1
ATOM 1553 O O . ARG A 1 206 ? -8.214 -18.228 1.474 1.00 96.75 206 ARG A O 1
ATOM 1560 N N . LEU A 1 207 ? -8.436 -17.276 -0.540 1.00 97.31 207 LEU A N 1
ATOM 1561 C CA . LEU A 1 207 ? -7.837 -16.003 -0.134 1.00 97.31 207 LEU A CA 1
ATOM 1562 C C . LEU A 1 207 ? -8.831 -15.169 0.675 1.00 97.31 207 LEU A C 1
ATOM 1564 O O . LEU A 1 207 ? -8.427 -14.604 1.682 1.00 97.31 207 LEU A O 1
ATOM 1568 N N . ALA A 1 208 ? -10.116 -15.172 0.306 1.00 95.56 208 ALA A N 1
ATOM 1569 C CA . ALA A 1 208 ? -11.174 -14.539 1.093 1.00 95.56 208 ALA A CA 1
ATOM 1570 C C . ALA A 1 208 ? -11.203 -15.076 2.532 1.00 95.56 208 ALA A C 1
ATOM 1572 O O . ALA A 1 208 ? -11.118 -14.291 3.469 1.00 95.56 208 ALA A O 1
ATOM 1573 N N . THR A 1 209 ? -11.197 -16.404 2.706 1.00 95.38 209 THR A N 1
ATOM 1574 C CA . THR A 1 209 ? -11.127 -17.030 4.036 1.00 95.38 209 THR A CA 1
ATOM 1575 C C . THR A 1 209 ? -9.880 -16.598 4.805 1.00 95.38 209 THR A C 1
ATOM 1577 O O . THR A 1 209 ? -9.984 -16.263 5.977 1.00 95.38 209 THR A O 1
ATOM 1580 N N . ARG A 1 210 ? -8.708 -16.539 4.157 1.00 95.69 210 ARG A N 1
ATOM 1581 C CA . ARG A 1 210 ? -7.471 -16.083 4.817 1.00 95.69 210 ARG A CA 1
ATOM 1582 C C . ARG A 1 210 ? -7.532 -14.617 5.242 1.00 95.69 210 ARG A C 1
ATOM 1584 O O . ARG A 1 210 ? -6.985 -14.294 6.291 1.00 95.69 210 ARG A O 1
ATOM 1591 N N . ILE A 1 211 ? -8.164 -13.753 4.445 1.00 93.00 211 ILE A N 1
ATOM 1592 C CA . ILE A 1 211 ? -8.395 -12.353 4.818 1.00 93.00 211 ILE A CA 1
ATOM 1593 C C . ILE A 1 211 ? -9.318 -12.316 6.037 1.00 93.00 211 ILE A C 1
ATOM 1595 O O . ILE A 1 211 ? -8.945 -11.724 7.038 1.00 93.00 211 ILE A O 1
ATOM 1599 N N . ASP A 1 212 ? -10.458 -13.008 6.003 1.00 87.69 212 ASP A N 1
ATOM 1600 C CA . ASP A 1 212 ? -11.439 -12.980 7.095 1.00 87.69 212 ASP A CA 1
ATOM 1601 C C . ASP A 1 212 ? -10.876 -13.555 8.407 1.00 87.69 212 ASP A C 1
ATOM 1603 O O . ASP A 1 212 ? -11.019 -12.947 9.469 1.00 87.69 212 ASP A O 1
ATOM 1607 N N . GLU A 1 213 ? -10.177 -14.691 8.342 1.00 87.19 213 GLU A N 1
ATOM 1608 C CA . GLU A 1 213 ? -9.485 -15.291 9.489 1.00 87.19 213 GLU A CA 1
ATOM 1609 C C . GLU A 1 213 ? -8.355 -14.392 10.005 1.00 87.19 213 GLU A C 1
ATOM 1611 O O . GLU A 1 213 ? -8.201 -14.229 11.216 1.00 87.19 213 GLU A O 1
ATOM 1616 N N . GLY A 1 214 ? -7.578 -13.791 9.099 1.00 84.19 214 GLY A N 1
ATOM 1617 C CA . GLY A 1 214 ? -6.512 -12.849 9.429 1.00 84.19 214 GLY A CA 1
ATOM 1618 C C . GLY A 1 214 ? -7.054 -11.612 10.139 1.00 84.19 214 GLY A C 1
ATOM 1619 O O . GLY A 1 214 ? -6.584 -11.270 11.223 1.00 84.19 214 GLY A O 1
ATOM 1620 N N . THR A 1 215 ? -8.101 -10.989 9.594 1.00 79.81 215 THR A N 1
ATOM 1621 C CA . THR A 1 215 ? -8.797 -9.856 10.214 1.00 79.81 215 THR A CA 1
ATOM 1622 C C . THR A 1 215 ? -9.344 -10.231 11.587 1.00 79.81 215 THR A C 1
ATOM 1624 O O . THR A 1 215 ? -9.126 -9.495 12.549 1.00 79.81 215 THR A O 1
ATOM 1627 N N . ALA A 1 216 ? -10.003 -11.387 11.710 1.00 72.38 216 ALA A N 1
ATOM 1628 C CA . ALA A 1 216 ? -10.584 -11.842 12.970 1.00 72.38 216 ALA A CA 1
ATOM 1629 C C . ALA A 1 216 ? -9.529 -12.172 14.039 1.00 72.38 216 ALA A C 1
ATOM 1631 O O . ALA A 1 216 ? -9.794 -12.004 15.228 1.00 72.38 216 ALA A O 1
ATOM 1632 N N . LYS A 1 217 ? -8.345 -12.650 13.636 1.00 73.81 217 LYS A N 1
ATOM 1633 C CA . LYS A 1 217 ? -7.271 -13.073 14.548 1.00 73.81 217 LYS A CA 1
ATOM 1634 C C . LYS A 1 217 ? -6.272 -11.967 14.883 1.00 73.81 217 LYS A C 1
ATOM 1636 O O . LYS A 1 217 ? -5.687 -12.001 15.959 1.00 73.81 217 LYS A O 1
ATOM 1641 N N . GLU A 1 218 ? -6.018 -11.038 13.969 1.00 76.25 218 GLU A N 1
ATOM 1642 C CA . GLU A 1 218 ? -4.907 -10.078 14.073 1.00 76.25 218 GLU A CA 1
ATOM 1643 C C . GLU A 1 218 ? -5.367 -8.619 14.120 1.00 76.25 218 GLU A C 1
ATOM 1645 O O . GLU A 1 218 ? -4.597 -7.738 14.542 1.00 76.25 218 GLU A O 1
ATOM 1650 N N . GLY A 1 219 ? -6.611 -8.372 13.705 1.00 67.25 219 GLY A N 1
ATOM 1651 C CA . GLY A 1 219 ? -7.229 -7.063 13.735 1.00 67.25 219 GLY A CA 1
ATOM 1652 C C . GLY A 1 219 ? -6.697 -6.077 12.688 1.00 67.25 219 GLY A C 1
ATOM 1653 O O . GLY A 1 219 ? -5.990 -6.466 11.762 1.00 67.25 219 GLY A O 1
ATOM 1654 N N . SER A 1 220 ? -7.037 -4.794 12.839 1.00 71.69 220 SER A N 1
ATOM 1655 C CA . SER A 1 220 ? -6.776 -3.726 11.875 1.00 71.69 220 SER A CA 1
ATOM 1656 C C . SER A 1 220 ? -5.531 -2.931 12.268 1.00 71.69 220 SER A C 1
ATOM 1658 O O . SER A 1 220 ? -5.344 -2.636 13.453 1.00 71.69 220 SER A O 1
ATOM 1660 N N . SER A 1 221 ? -4.692 -2.525 11.310 1.00 62.09 221 SER A N 1
ATOM 1661 C CA . SER A 1 221 ? -3.615 -1.542 11.527 1.00 62.09 221 SER A CA 1
ATOM 1662 C C . SER A 1 221 ? -4.099 -0.087 11.537 1.00 62.09 221 SER A C 1
ATOM 1664 O O . SER A 1 221 ? -3.387 0.767 12.066 1.00 62.09 221 SER A O 1
ATOM 1666 N N . THR A 1 222 ? -5.321 0.194 11.083 1.00 63.88 222 THR A N 1
ATOM 1667 C CA . THR A 1 222 ? -5.891 1.549 11.006 1.00 63.88 222 THR A CA 1
ATOM 1668 C C . THR A 1 222 ? -6.362 2.027 12.379 1.00 63.88 222 THR A C 1
ATOM 1670 O O . THR A 1 222 ? -7.360 1.544 12.903 1.00 63.88 222 THR A O 1
ATOM 1673 N N . SER A 1 223 ? -5.637 2.961 12.999 1.00 70.94 223 SER A N 1
ATOM 1674 C CA . SER A 1 223 ? -5.961 3.479 14.339 1.00 70.94 223 SER A CA 1
ATOM 1675 C C . SER A 1 223 ? -7.051 4.549 14.356 1.00 70.94 223 SER A C 1
ATOM 1677 O O . SER A 1 223 ? -7.421 4.967 15.445 1.00 70.94 223 SER A O 1
ATOM 1679 N N . HIS A 1 224 ? -7.571 4.985 13.204 1.00 79.81 224 HIS A N 1
ATOM 1680 C CA . HIS A 1 224 ? -8.544 6.073 13.132 1.00 79.81 224 HIS A CA 1
ATOM 1681 C C . HIS A 1 224 ? -9.795 5.686 12.337 1.00 79.81 224 HIS A C 1
ATOM 1683 O O . HIS A 1 224 ? -9.692 5.057 11.287 1.00 79.81 224 HIS A O 1
ATOM 1689 N N . GLY A 1 225 ? -10.969 6.084 12.820 1.00 81.62 225 GLY A N 1
ATOM 1690 C CA . GLY A 1 225 ? -12.227 6.053 12.075 1.00 81.62 225 GLY A CA 1
ATOM 1691 C C . GLY A 1 225 ? -12.749 7.463 11.837 1.00 81.62 225 GLY A C 1
ATOM 1692 O O . GLY A 1 225 ? -12.484 8.364 12.633 1.00 81.62 225 GLY A O 1
ATOM 1693 N N . VAL A 1 226 ? -13.508 7.647 10.758 1.00 79.75 226 VAL A N 1
ATOM 1694 C CA . VAL A 1 226 ? -14.178 8.916 10.451 1.00 79.75 226 VAL A CA 1
ATOM 1695 C C . VAL A 1 226 ? -15.640 8.822 10.868 1.00 79.75 226 VAL A C 1
ATOM 1697 O O . VAL A 1 226 ? -16.322 7.851 10.542 1.00 79.75 226 VAL A O 1
ATOM 1700 N N . ALA A 1 227 ? -16.107 9.836 11.583 1.00 83.69 227 ALA A N 1
ATOM 1701 C CA . ALA A 1 227 ? -17.489 9.999 11.992 1.00 83.69 227 ALA A CA 1
ATOM 1702 C C . ALA A 1 227 ? -18.193 11.038 11.113 1.00 83.69 227 ALA A C 1
ATOM 1704 O O . ALA A 1 227 ? -17.715 12.158 10.943 1.00 83.69 227 ALA A O 1
ATOM 1705 N N . ASP A 1 228 ? -19.366 10.668 10.608 1.00 77.75 228 ASP A N 1
ATOM 1706 C CA . ASP A 1 228 ? -20.340 11.574 9.995 1.00 77.75 228 ASP A CA 1
ATOM 1707 C C . ASP A 1 228 ? -20.910 12.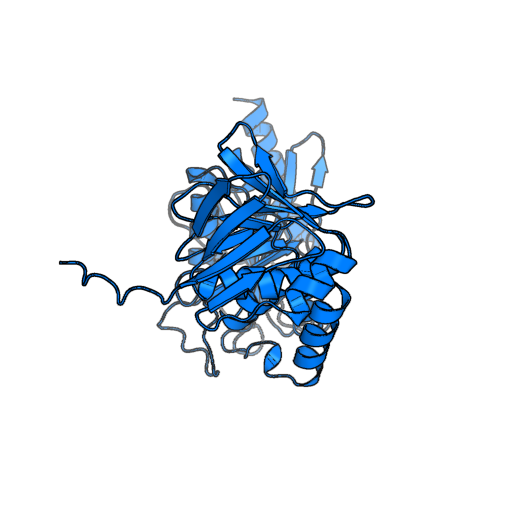563 11.022 1.00 77.75 228 ASP A C 1
ATOM 1709 O O . ASP A 1 228 ? -21.060 13.755 10.748 1.00 77.75 228 ASP A O 1
ATOM 1713 N N . ARG A 1 229 ? -21.174 12.072 12.236 1.00 85.81 229 ARG A N 1
ATOM 1714 C CA . ARG A 1 229 ? -21.530 12.866 13.410 1.00 85.81 229 ARG A CA 1
ATOM 1715 C C . ARG A 1 229 ? -20.810 12.350 14.637 1.00 85.81 229 ARG A C 1
ATOM 1717 O O . ARG A 1 229 ? -20.814 11.150 14.911 1.00 85.81 229 ARG A O 1
ATOM 1724 N N . LEU A 1 230 ? -20.227 13.284 15.377 1.00 93.00 230 LEU A N 1
ATOM 1725 C CA . LEU A 1 230 ? -19.591 13.025 16.656 1.00 93.00 230 LEU A CA 1
ATOM 1726 C C . LEU A 1 230 ? -19.739 14.259 17.538 1.00 93.00 230 LEU A C 1
ATOM 1728 O O . LEU A 1 230 ? -19.081 15.275 17.317 1.00 93.00 230 LEU A O 1
ATOM 1732 N N . GLU A 1 231 ? -20.610 14.157 18.530 1.00 93.94 231 GLU A N 1
ATOM 1733 C CA . GLU A 1 231 ? -20.725 15.138 19.601 1.00 93.94 231 GLU A CA 1
ATOM 1734 C C . GLU A 1 231 ? -20.437 14.466 20.933 1.00 93.94 231 GLU A C 1
ATOM 1736 O O . GLU A 1 231 ? -20.735 13.286 21.132 1.00 93.94 231 GLU A O 1
ATOM 1741 N N . GLN A 1 232 ? -19.890 15.232 21.871 1.00 94.25 232 GLN A N 1
ATOM 1742 C CA . GLN A 1 232 ? -19.611 14.722 23.199 1.00 94.25 232 GLN A CA 1
ATOM 1743 C C . GLN A 1 232 ? -19.867 15.742 24.296 1.00 94.25 232 GLN A C 1
ATOM 1745 O O . GLN A 1 232 ? -19.676 16.947 24.120 1.00 94.25 232 GLN A O 1
ATOM 1750 N N . LYS A 1 233 ? -20.284 15.238 25.458 1.00 94.75 233 LYS A N 1
ATOM 1751 C CA . LYS A 1 233 ? -20.445 16.011 26.692 1.00 94.75 233 LYS A CA 1
ATOM 1752 C C . LYS A 1 233 ? -20.025 15.166 27.883 1.00 94.75 233 LYS A C 1
ATOM 1754 O O . LYS A 1 233 ? -20.438 14.018 28.005 1.00 94.75 233 LYS A O 1
ATOM 1759 N N . TYR A 1 234 ? -19.265 15.755 28.796 1.00 95.50 234 TYR A N 1
ATOM 1760 C CA . TYR A 1 234 ? -18.935 15.127 30.070 1.00 95.50 234 TYR A CA 1
ATOM 1761 C C . TYR A 1 234 ? -19.757 15.772 31.181 1.00 95.50 234 TYR A C 1
ATOM 1763 O O . TYR A 1 234 ? -19.594 16.956 31.471 1.00 95.50 234 TYR A O 1
ATOM 1771 N N . VAL A 1 235 ? -20.682 15.009 31.760 1.00 93.94 235 VAL A N 1
ATOM 1772 C CA . VAL A 1 235 ? -21.639 15.500 32.762 1.00 93.94 235 VAL A CA 1
ATOM 1773 C C . VAL A 1 235 ? -21.755 14.462 33.870 1.00 93.94 235 VAL A C 1
ATOM 1775 O O . VAL A 1 235 ? -21.883 13.273 33.585 1.00 93.94 235 VAL A O 1
ATOM 1778 N N . ASP A 1 236 ? -21.683 14.904 35.126 1.00 92.38 236 ASP A N 1
ATOM 1779 C CA . ASP A 1 236 ? -21.829 14.060 36.322 1.00 92.38 236 ASP A CA 1
ATOM 1780 C C . ASP A 1 236 ? -20.929 12.808 36.332 1.00 92.38 236 ASP A C 1
ATOM 1782 O O . ASP A 1 236 ? -21.331 11.722 36.744 1.00 92.38 236 ASP A O 1
ATOM 1786 N N . GLY A 1 237 ? -19.688 12.946 35.851 1.00 91.88 237 GLY A N 1
ATOM 1787 C CA . GLY A 1 237 ? -18.724 11.840 35.818 1.00 91.88 237 GLY A CA 1
ATOM 1788 C C . GLY A 1 237 ? -18.976 10.797 34.722 1.00 91.88 237 GLY A C 1
ATOM 1789 O O . GLY A 1 237 ? -18.422 9.697 34.792 1.00 91.88 237 GLY A O 1
ATOM 1790 N N . ARG A 1 238 ? -19.824 11.117 33.735 1.00 95.81 238 ARG A N 1
ATOM 1791 C CA . ARG A 1 238 ? -20.184 10.253 32.606 1.00 95.81 238 ARG A CA 1
ATOM 1792 C C . ARG A 1 238 ? -19.942 10.963 31.279 1.00 95.81 238 ARG A C 1
ATOM 1794 O O . ARG A 1 238 ? -20.404 12.086 31.067 1.00 95.81 238 ARG A O 1
ATOM 1801 N N . LEU A 1 239 ? -19.246 10.281 30.372 1.00 97.50 239 LEU A N 1
ATOM 1802 C CA . LEU A 1 239 ? -19.062 10.736 28.999 1.00 97.50 239 LEU A CA 1
ATOM 1803 C C . LEU A 1 239 ? -20.286 10.334 28.171 1.00 97.50 239 LEU A C 1
ATOM 1805 O O . LEU A 1 239 ? -20.645 9.160 28.095 1.00 97.50 239 LEU A O 1
ATOM 1809 N N . ARG A 1 240 ? -20.954 11.314 27.573 1.00 97.56 240 ARG A N 1
ATOM 1810 C CA . ARG A 1 240 ? -22.098 11.114 26.684 1.00 97.56 240 ARG A CA 1
ATOM 1811 C C . ARG A 1 240 ? -21.663 11.412 25.262 1.00 97.56 240 ARG A C 1
ATOM 1813 O O . ARG A 1 240 ? -21.212 12.526 25.007 1.00 97.56 240 ARG A O 1
ATOM 1820 N N . LEU A 1 241 ? -21.802 10.434 24.377 1.00 96.50 241 LEU A N 1
ATOM 1821 C CA . LEU A 1 241 ? -21.491 10.552 22.957 1.00 96.50 241 LEU A CA 1
ATOM 1822 C C . LEU A 1 241 ? -22.788 10.544 22.154 1.00 96.50 241 LEU A C 1
ATOM 1824 O O . LEU A 1 241 ? -23.624 9.680 22.397 1.00 96.50 241 LEU A O 1
ATOM 1828 N N . ALA A 1 242 ? -22.932 11.450 21.192 1.00 94.94 242 ALA A N 1
ATOM 1829 C CA . ALA A 1 242 ? -23.942 11.343 20.143 1.00 94.94 242 ALA A CA 1
ATOM 1830 C C . ALA A 1 242 ? -23.238 11.063 18.812 1.00 94.94 242 ALA A C 1
ATOM 1832 O O . ALA A 1 242 ? -22.307 11.780 18.430 1.00 94.94 242 ALA A O 1
ATOM 1833 N N . MET A 1 243 ? -23.635 9.982 18.143 1.00 93.69 243 MET A N 1
ATOM 1834 C CA . MET A 1 243 ? -22.891 9.391 17.031 1.00 93.69 243 MET A CA 1
ATOM 1835 C C . MET A 1 243 ? -23.839 9.027 15.890 1.00 93.69 243 MET A C 1
ATOM 1837 O O . MET A 1 243 ? -24.928 8.507 16.134 1.00 93.69 243 MET A O 1
ATOM 1841 N N . GLY A 1 244 ? -23.423 9.271 14.648 1.00 91.00 244 GLY A N 1
ATOM 1842 C CA . GLY A 1 244 ? -24.136 8.759 13.476 1.00 91.00 244 GLY A CA 1
ATOM 1843 C C . GLY A 1 244 ? -23.844 7.271 13.219 1.00 91.00 244 GLY A C 1
ATOM 1844 O O . GLY A 1 244 ? -22.904 6.712 13.797 1.00 91.00 244 GLY A O 1
ATOM 1845 N N . PRO A 1 245 ? -24.600 6.596 12.335 1.00 87.12 245 PRO A N 1
ATOM 1846 C CA . PRO A 1 245 ? -24.397 5.175 12.051 1.00 87.12 245 PRO A CA 1
ATOM 1847 C C . PRO A 1 245 ? -22.993 4.855 11.512 1.00 87.12 245 PRO A C 1
ATOM 1849 O O . PRO A 1 245 ? -22.436 3.810 11.842 1.00 87.12 245 PRO A O 1
ATOM 1852 N N . VAL A 1 246 ? -22.376 5.764 10.739 1.00 83.75 246 VAL A N 1
ATOM 1853 C CA . VAL A 1 246 ? -21.006 5.576 10.216 1.00 83.75 246 VAL A CA 1
ATOM 1854 C C . VAL A 1 246 ? -19.992 5.544 11.359 1.00 83.75 246 VAL A C 1
ATOM 1856 O O . VAL A 1 246 ? -19.112 4.683 11.396 1.00 83.75 246 VAL A O 1
ATOM 1859 N N . ALA A 1 247 ? -20.149 6.450 12.324 1.00 90.00 247 ALA A N 1
ATOM 1860 C CA . ALA A 1 247 ? -19.330 6.499 13.526 1.00 90.00 247 ALA A CA 1
ATOM 1861 C C . ALA A 1 247 ? -19.465 5.220 14.374 1.00 90.00 247 ALA A C 1
ATOM 1863 O O . ALA A 1 247 ? -18.463 4.682 14.851 1.00 90.00 247 ALA A O 1
ATOM 1864 N N . VAL A 1 248 ? -20.688 4.701 14.526 1.00 92.94 248 VAL A N 1
ATOM 1865 C CA . VAL A 1 248 ? -20.948 3.457 15.268 1.00 92.94 248 VAL A CA 1
ATOM 1866 C C . VAL A 1 248 ? -20.321 2.254 14.573 1.00 92.94 248 VAL A C 1
ATOM 1868 O O . VAL A 1 248 ? -19.631 1.470 15.223 1.00 92.94 248 VAL A O 1
ATOM 1871 N N . GLU A 1 249 ? -20.478 2.131 13.255 1.00 88.25 249 GLU A N 1
ATOM 1872 C CA . GLU A 1 249 ? -19.839 1.063 12.480 1.00 88.25 249 GLU A CA 1
ATOM 1873 C C . GLU A 1 249 ? -18.311 1.126 12.570 1.00 88.25 249 GLU A C 1
ATOM 1875 O O . GLU A 1 249 ? -17.651 0.090 12.689 1.00 88.25 249 GLU A O 1
ATOM 1880 N N . ALA A 1 250 ? -17.731 2.331 12.601 1.00 86.31 250 ALA A N 1
ATOM 1881 C CA . ALA A 1 250 ? -16.301 2.509 12.823 1.00 86.31 250 ALA A CA 1
ATOM 1882 C C . ALA A 1 250 ? -15.871 2.001 14.212 1.00 86.31 250 ALA A C 1
ATOM 1884 O O . ALA A 1 250 ? -14.880 1.274 14.308 1.00 86.31 250 ALA A O 1
ATOM 1885 N N . VAL A 1 251 ? -16.634 2.298 15.272 1.00 91.88 251 VAL A N 1
ATOM 1886 C CA . VAL A 1 251 ? -16.373 1.785 16.631 1.00 91.88 251 VAL A CA 1
ATOM 1887 C C . VAL A 1 251 ? -16.574 0.271 16.715 1.00 91.88 251 VAL A C 1
ATOM 1889 O O . VAL A 1 251 ? -15.732 -0.411 17.290 1.00 91.88 251 VAL A O 1
ATOM 1892 N N . LEU A 1 252 ? -17.628 -0.290 16.118 1.00 91.25 252 LEU A N 1
ATOM 1893 C CA . LEU A 1 252 ? -17.875 -1.738 16.092 1.00 91.25 252 LEU A CA 1
ATOM 1894 C C . LEU A 1 252 ? -16.806 -2.483 15.285 1.00 91.25 252 LEU A C 1
ATOM 1896 O O . LEU A 1 252 ? -16.368 -3.573 15.662 1.00 91.25 252 LEU A O 1
ATOM 1900 N N . SER A 1 253 ? -16.342 -1.889 14.189 1.00 84.06 253 SER A N 1
ATOM 1901 C CA . SER A 1 253 ? -15.200 -2.392 13.433 1.00 84.06 253 SER A CA 1
ATOM 1902 C C . SER A 1 253 ? -13.926 -2.353 14.280 1.00 84.06 253 SER A C 1
ATOM 1904 O O . SER A 1 253 ? -13.241 -3.371 14.416 1.00 84.06 253 SER A O 1
ATOM 1906 N N . ALA A 1 254 ? -13.640 -1.225 14.936 1.00 84.75 254 ALA A N 1
ATOM 1907 C CA . ALA A 1 254 ? -12.502 -1.078 15.839 1.00 84.75 254 ALA A CA 1
ATOM 1908 C C . ALA A 1 254 ? -12.587 -2.008 17.054 1.00 84.75 254 ALA A C 1
ATOM 1910 O O . ALA A 1 254 ? -11.563 -2.512 17.507 1.00 84.75 254 ALA A O 1
ATOM 1911 N N . GLN A 1 255 ? -13.785 -2.310 17.551 1.00 88.12 255 GLN A N 1
ATOM 1912 C CA . GLN A 1 255 ? -14.002 -3.282 18.616 1.00 88.12 255 GLN A CA 1
ATOM 1913 C C . GLN A 1 255 ? -13.446 -4.646 18.199 1.00 88.12 255 GLN A C 1
ATOM 1915 O O . GLN A 1 255 ? -12.603 -5.214 18.898 1.00 88.12 255 GLN A O 1
ATOM 1920 N N . ARG A 1 256 ? -13.855 -5.126 17.018 1.00 81.94 256 ARG A N 1
ATOM 1921 C CA . ARG A 1 256 ? -13.445 -6.432 16.482 1.00 81.94 256 ARG A CA 1
ATOM 1922 C C . ARG A 1 256 ? -11.967 -6.490 16.129 1.00 81.94 256 ARG A C 1
ATOM 1924 O O . ARG A 1 256 ? -11.370 -7.557 16.189 1.00 81.94 256 ARG A O 1
ATOM 1931 N N . THR A 1 257 ? -11.397 -5.360 15.723 1.00 75.19 257 THR A N 1
ATOM 1932 C CA . THR A 1 257 ? -10.104 -5.328 15.036 1.00 75.19 257 THR A CA 1
ATOM 1933 C C . THR A 1 257 ? -8.997 -4.623 15.830 1.00 75.19 257 THR A C 1
ATOM 1935 O O . THR A 1 257 ? -7.824 -4.752 15.496 1.00 75.19 257 THR A O 1
ATOM 1938 N N . ARG A 1 258 ? -9.296 -3.904 16.912 1.00 80.94 258 ARG A N 1
ATOM 1939 C CA . ARG A 1 258 ? -8.291 -3.166 17.701 1.00 80.94 258 ARG A CA 1
ATOM 1940 C C . ARG A 1 258 ? -8.528 -3.239 19.193 1.00 80.94 258 ARG A C 1
ATOM 1942 O O . ARG A 1 258 ? -7.647 -3.710 19.906 1.00 80.94 258 ARG A O 1
ATOM 1949 N N . LEU A 1 259 ? -9.710 -2.843 19.655 1.00 85.12 259 LEU A N 1
ATOM 1950 C CA . LEU A 1 259 ? -10.010 -2.781 21.086 1.00 85.12 259 LEU A CA 1
ATOM 1951 C C . LEU A 1 259 ? -10.008 -4.178 21.716 1.00 85.12 259 LEU A C 1
ATOM 1953 O O . LEU A 1 259 ? -9.476 -4.361 22.804 1.00 85.12 259 LEU A O 1
ATOM 1957 N N . GLY A 1 260 ? -10.507 -5.198 21.004 1.00 78.12 260 GLY A N 1
ATOM 1958 C CA . GLY A 1 260 ? -10.376 -6.605 21.410 1.00 78.12 260 GLY A CA 1
ATOM 1959 C C . GLY A 1 260 ? -8.929 -7.128 21.468 1.00 78.12 260 GLY A C 1
ATOM 1960 O O . GLY A 1 260 ? -8.679 -8.166 22.079 1.00 78.12 260 GLY A O 1
ATOM 1961 N N . PHE A 1 261 ? -7.981 -6.400 20.871 1.00 73.31 261 PHE A N 1
ATOM 1962 C CA . PHE A 1 261 ? -6.541 -6.676 20.881 1.00 73.31 261 PHE A CA 1
ATOM 1963 C C . PHE A 1 261 ? -5.750 -5.700 21.764 1.00 73.31 261 PHE A C 1
ATOM 1965 O O . PHE A 1 261 ? -4.533 -5.619 21.609 1.00 73.31 261 PHE A O 1
ATOM 1972 N N . GLU A 1 262 ? -6.421 -4.944 22.642 1.00 82.38 262 GLU A N 1
ATOM 1973 C CA . GLU A 1 262 ? -5.789 -3.963 23.541 1.00 82.38 262 GLU A CA 1
ATOM 1974 C C . GLU A 1 262 ? -4.961 -2.909 22.784 1.00 82.38 262 GLU A C 1
ATOM 1976 O O . GLU A 1 262 ? -3.884 -2.492 23.212 1.00 82.38 262 GLU A O 1
ATOM 1981 N N . ARG A 1 263 ? -5.458 -2.467 21.625 1.00 81.12 263 ARG A N 1
ATOM 1982 C CA . ARG A 1 263 ? -4.854 -1.388 20.833 1.00 81.12 263 ARG A CA 1
ATOM 1983 C C . ARG A 1 263 ? -5.756 -0.173 20.817 1.00 81.12 263 ARG A C 1
ATOM 1985 O O . ARG A 1 263 ? -6.972 -0.312 20.732 1.00 81.12 263 ARG A O 1
ATOM 1992 N N . GLU A 1 264 ? -5.143 1.005 20.810 1.00 88.19 264 GLU A N 1
ATOM 1993 C CA . GLU A 1 264 ? -5.886 2.257 20.723 1.00 88.19 264 GLU A CA 1
ATOM 1994 C C . GLU A 1 264 ? -6.612 2.427 19.381 1.00 88.19 264 GLU A C 1
ATOM 1996 O O . GLU A 1 264 ? -6.182 1.898 18.342 1.00 88.19 264 GLU A O 1
ATOM 2001 N N . PHE A 1 265 ? -7.701 3.188 19.425 1.00 92.00 265 PHE A N 1
ATOM 2002 C CA . PHE A 1 265 ? -8.475 3.644 18.279 1.00 92.00 265 PHE A CA 1
ATOM 2003 C C . PHE A 1 265 ? -8.999 5.059 18.538 1.00 92.00 265 PHE A C 1
ATOM 2005 O O . PHE A 1 265 ? -9.440 5.365 19.641 1.00 92.00 265 PHE A O 1
ATOM 2012 N N . THR A 1 266 ? -8.995 5.906 17.521 1.00 92.25 266 THR A N 1
ATOM 2013 C CA . THR A 1 266 ? -9.476 7.283 17.596 1.00 92.25 266 THR A CA 1
ATOM 2014 C C . THR A 1 266 ? -10.589 7.479 16.586 1.00 92.25 266 THR A C 1
ATOM 2016 O O . THR A 1 266 ? -10.430 7.204 15.402 1.00 92.25 266 THR A O 1
ATOM 2019 N N . LEU A 1 267 ? -11.716 8.000 17.033 1.00 93.50 267 LEU A N 1
ATOM 2020 C CA . LEU A 1 267 ? -12.785 8.425 16.156 1.00 93.50 267 LEU A CA 1
ATOM 2021 C C . LEU A 1 267 ? -12.703 9.941 15.966 1.00 93.50 267 LEU A C 1
ATOM 2023 O O . LEU A 1 267 ? -12.718 10.689 16.944 1.00 93.50 267 LEU A O 1
ATOM 2027 N N . VAL A 1 268 ? -12.605 10.379 14.712 1.00 88.81 268 VAL A N 1
ATOM 2028 C CA . VAL A 1 268 ? -12.463 11.790 14.333 1.00 88.81 268 VAL A CA 1
ATOM 2029 C C . VAL A 1 268 ? -13.720 12.242 13.600 1.00 88.81 268 VAL A C 1
ATOM 2031 O O . VAL A 1 268 ? -14.177 11.566 12.680 1.00 88.81 268 VAL A O 1
ATOM 2034 N N . GLY A 1 269 ? -14.269 13.387 13.994 1.00 83.25 269 GLY A N 1
ATOM 2035 C CA . GLY A 1 269 ? -15.435 14.001 13.360 1.00 83.25 269 GLY A CA 1
ATOM 2036 C C . GLY A 1 269 ? -15.292 15.523 13.261 1.00 83.25 269 GLY A C 1
ATOM 2037 O O . GLY A 1 269 ? -14.194 16.046 13.436 1.00 83.25 269 GLY A O 1
ATOM 2038 N N . PRO A 1 270 ? -16.390 16.253 12.993 1.00 77.25 270 PRO A N 1
ATOM 2039 C CA . PRO A 1 270 ? -16.381 17.718 12.909 1.00 77.25 270 PRO A CA 1
ATOM 2040 C C . PRO A 1 270 ? -16.060 18.425 14.239 1.00 77.25 270 PRO A C 1
ATOM 2042 O O . PRO A 1 270 ? -15.690 19.597 14.240 1.00 77.25 270 PRO A O 1
ATOM 2045 N N . GLY A 1 271 ? -16.261 17.733 15.364 1.00 84.00 271 GLY A N 1
ATOM 2046 C CA . GLY A 1 271 ? -15.954 18.201 16.714 1.00 84.00 271 GLY A CA 1
ATOM 2047 C C . GLY A 1 271 ? -14.695 17.551 17.303 1.00 84.00 271 GLY A C 1
ATOM 2048 O O . GLY A 1 271 ? -13.919 16.933 16.571 1.00 84.00 271 GLY A O 1
ATOM 2049 N N . PRO A 1 272 ? -14.491 17.671 18.628 1.00 89.81 272 PRO A N 1
ATOM 2050 C CA . PRO A 1 272 ? -13.388 17.007 19.316 1.00 89.81 272 PRO A CA 1
ATOM 2051 C C . PRO A 1 272 ? -13.411 15.487 19.107 1.00 89.81 272 PRO A C 1
ATOM 2053 O O . PRO A 1 272 ? -14.482 14.883 18.976 1.00 89.81 272 PRO A O 1
ATOM 2056 N N . ALA A 1 273 ? -12.232 14.871 19.074 1.00 93.25 273 ALA A N 1
ATOM 2057 C CA . ALA A 1 273 ? -12.097 13.445 18.820 1.00 93.25 273 ALA A CA 1
ATOM 2058 C C . ALA A 1 273 ? -12.487 12.618 20.053 1.00 93.25 273 ALA A C 1
ATOM 2060 O O . ALA A 1 273 ? -12.480 13.100 21.186 1.00 93.25 273 ALA A O 1
ATOM 2061 N N . VAL A 1 274 ? -12.785 11.337 19.833 1.00 96.94 274 VAL A N 1
ATOM 2062 C CA . VAL A 1 274 ? -12.956 10.356 20.914 1.00 96.94 274 VAL A CA 1
ATOM 2063 C C . VAL A 1 274 ? -11.897 9.276 20.778 1.00 96.94 274 VAL A C 1
ATOM 2065 O O . VAL A 1 274 ? -11.836 8.563 19.776 1.00 96.94 274 VAL A O 1
ATOM 2068 N N . ARG A 1 275 ? -11.063 9.140 21.804 1.00 95.38 275 ARG A N 1
ATOM 2069 C CA . ARG A 1 275 ? -9.954 8.194 21.871 1.00 95.38 275 ARG A CA 1
ATOM 2070 C C . ARG A 1 275 ? -10.308 7.036 22.789 1.00 95.38 275 ARG A C 1
ATOM 2072 O O . ARG A 1 275 ? -10.561 7.209 23.977 1.00 95.38 275 ARG A O 1
ATOM 2079 N N . PHE A 1 276 ? -10.267 5.843 22.226 1.00 95.81 276 PHE A N 1
ATOM 2080 C CA . PHE A 1 276 ? -10.381 4.580 22.927 1.00 95.81 276 PHE A CA 1
ATOM 2081 C C . PHE A 1 276 ? -8.965 4.076 23.195 1.00 95.81 276 PHE A C 1
ATOM 2083 O O . PHE A 1 276 ? -8.256 3.701 22.259 1.00 95.81 276 PHE A O 1
ATOM 2090 N N . LEU A 1 277 ? -8.529 4.095 24.452 1.00 91.75 277 LEU A N 1
ATOM 2091 C CA . LEU A 1 277 ? -7.183 3.681 24.851 1.00 91.75 277 LEU A CA 1
ATOM 2092 C C . LEU A 1 277 ? -7.230 2.356 25.606 1.00 91.75 277 LEU A C 1
ATOM 2094 O O . LEU A 1 277 ? -8.136 2.156 26.408 1.00 91.75 277 LEU A O 1
ATOM 2098 N N . PRO A 1 278 ? -6.265 1.449 25.406 1.00 86.38 278 PRO A N 1
ATOM 2099 C CA . PRO A 1 278 ? -6.200 0.231 26.198 1.00 86.38 278 PRO A CA 1
ATOM 2100 C C . PRO A 1 278 ? -5.927 0.548 27.672 1.00 86.38 278 PRO A C 1
ATOM 2102 O O . PRO A 1 278 ? -5.104 1.407 27.988 1.00 86.38 278 PRO A O 1
ATOM 2105 N N . ALA A 1 279 ? -6.581 -0.185 28.570 1.00 86.94 279 ALA A N 1
ATOM 2106 C CA . ALA A 1 279 ? -6.325 -0.123 30.005 1.00 86.94 279 ALA A CA 1
ATOM 2107 C C . ALA A 1 279 ? -6.217 -1.526 30.607 1.00 86.94 279 ALA A C 1
ATOM 2109 O O . ALA A 1 279 ? -6.912 -2.450 30.185 1.00 86.94 279 ALA A O 1
ATOM 2110 N N . GLN A 1 280 ? -5.335 -1.665 31.599 1.00 69.88 280 GLN A N 1
ATOM 2111 C CA . GLN A 1 280 ? -5.119 -2.909 32.352 1.00 69.88 280 GLN A CA 1
ATOM 2112 C C . GLN A 1 280 ? -5.850 -2.905 33.709 1.00 69.88 280 GLN A C 1
ATOM 2114 O O . GLN A 1 280 ? -6.094 -3.964 34.280 1.00 69.88 280 GLN A O 1
ATOM 2119 N N . ASP A 1 281 ? -6.237 -1.721 34.194 1.00 81.94 281 ASP A N 1
ATOM 2120 C CA . ASP A 1 281 ? -6.888 -1.500 35.489 1.00 81.94 281 ASP A CA 1
ATOM 2121 C C . ASP A 1 281 ? -8.368 -1.095 35.322 1.00 81.94 281 ASP A C 1
ATOM 2123 O O . ASP A 1 281 ? -8.971 -1.274 34.263 1.00 81.94 281 ASP A O 1
ATOM 2127 N N . THR A 1 282 ? -8.982 -0.552 36.379 1.00 88.50 282 THR A N 1
ATOM 2128 C CA . THR A 1 282 ? -10.358 -0.035 36.359 1.00 88.50 282 THR A CA 1
ATOM 2129 C C . THR A 1 282 ? -10.535 1.024 35.261 1.00 88.50 282 THR A C 1
ATOM 2131 O O . THR A 1 282 ? -9.950 2.102 35.395 1.00 88.50 282 THR A O 1
ATOM 2134 N N . PRO A 1 283 ? -11.367 0.769 34.232 1.00 92.56 283 PRO A N 1
ATOM 2135 C CA . PRO A 1 283 ? -11.534 1.678 33.105 1.00 92.56 283 PRO A CA 1
ATOM 2136 C C . PRO A 1 283 ? -12.233 2.969 33.529 1.00 92.56 283 PRO A C 1
ATOM 2138 O O . PRO A 1 283 ? -13.158 2.970 34.349 1.00 92.56 283 PRO A O 1
ATOM 2141 N N . ARG A 1 284 ? -11.820 4.081 32.930 1.00 94.00 284 ARG A N 1
ATOM 2142 C CA . ARG A 1 284 ? -12.411 5.404 33.117 1.00 94.00 284 ARG A CA 1
ATOM 2143 C C . ARG A 1 284 ? -12.805 6.023 31.786 1.00 94.00 284 ARG A C 1
ATOM 2145 O O . ARG A 1 284 ? -12.196 5.778 30.751 1.00 94.00 284 ARG A O 1
ATOM 2152 N N . ALA A 1 285 ? -13.816 6.876 31.849 1.00 96.12 285 ALA A N 1
ATOM 2153 C CA . ALA A 1 285 ? -14.100 7.821 30.787 1.00 96.12 285 ALA A CA 1
ATOM 2154 C C . ALA A 1 285 ? -13.856 9.236 31.304 1.00 96.12 285 ALA A C 1
ATOM 2156 O O . ALA A 1 285 ? -14.182 9.542 32.453 1.00 96.12 285 ALA A O 1
ATOM 2157 N N . SER A 1 286 ? -13.271 10.086 30.475 1.00 95.44 286 SER A N 1
ATOM 2158 C CA . SER A 1 286 ? -12.955 11.470 30.815 1.00 95.44 286 SER A CA 1
ATOM 2159 C C . SER A 1 286 ? -12.898 12.334 29.557 1.00 95.44 286 SER A C 1
ATOM 2161 O O . SER A 1 286 ? -13.195 11.876 28.455 1.00 95.44 286 SER A O 1
ATOM 2163 N N . VAL A 1 287 ? -12.560 13.607 29.740 1.00 95.56 287 VAL A N 1
ATOM 2164 C CA . VAL A 1 287 ? -12.212 14.532 28.662 1.00 95.56 287 VAL A CA 1
ATOM 2165 C C . VAL A 1 287 ? -10.838 15.096 28.988 1.00 95.56 287 VAL A C 1
ATOM 2167 O O . VAL A 1 287 ? -10.566 15.427 30.148 1.00 95.56 287 VAL A O 1
ATOM 2170 N N . ASP A 1 288 ? -9.960 15.145 27.996 1.00 89.69 288 ASP A N 1
ATOM 2171 C CA . ASP A 1 288 ? -8.605 15.655 28.159 1.00 89.69 288 ASP A CA 1
ATOM 2172 C C . ASP A 1 288 ? -8.554 17.200 28.067 1.00 89.69 288 ASP A C 1
ATOM 2174 O O . ASP A 1 288 ? -9.564 17.848 27.777 1.00 89.69 288 ASP A O 1
ATOM 2178 N N . PRO A 1 289 ? -7.397 17.839 28.331 1.00 87.25 289 PRO A N 1
ATOM 2179 C CA . PRO A 1 289 ? -7.275 19.297 28.257 1.00 87.25 289 PRO A CA 1
ATOM 2180 C C . PRO A 1 289 ? -7.486 19.901 26.861 1.00 87.25 289 PRO A C 1
ATOM 2182 O O . PRO A 1 289 ? -7.774 21.094 26.773 1.00 87.25 289 PRO A O 1
ATOM 2185 N N . ALA A 1 290 ? -7.319 19.121 25.788 1.00 85.12 290 ALA A N 1
ATOM 2186 C CA . ALA A 1 290 ? -7.615 19.555 24.422 1.00 85.12 290 ALA A CA 1
ATOM 2187 C C . ALA A 1 290 ? -9.121 19.490 24.115 1.00 85.12 290 ALA A C 1
ATOM 2189 O O . ALA A 1 290 ? -9.574 20.038 23.111 1.00 85.12 290 ALA A O 1
ATOM 2190 N N . GLY A 1 291 ? -9.900 18.887 25.016 1.00 89.50 291 GLY A N 1
ATOM 2191 C CA . GLY A 1 291 ? -11.331 18.708 24.873 1.00 89.50 291 GLY A CA 1
ATOM 2192 C C . GLY A 1 291 ? -11.700 17.402 24.186 1.00 89.50 291 GLY A C 1
ATOM 2193 O O . GLY A 1 291 ? -12.880 17.248 23.888 1.00 89.50 291 GLY A O 1
ATOM 2194 N N . ASP A 1 292 ? -10.755 16.482 23.960 1.00 92.12 292 ASP A N 1
ATOM 2195 C CA . ASP A 1 292 ? -11.010 15.169 23.363 1.00 92.12 292 ASP A CA 1
ATOM 2196 C C . ASP A 1 292 ? -11.563 14.197 24.408 1.00 92.12 292 ASP A C 1
ATOM 2198 O O . ASP A 1 292 ? -11.148 14.175 25.570 1.00 92.12 292 ASP A O 1
ATOM 2202 N N . GLY A 1 293 ? -12.520 13.374 23.990 1.00 96.12 293 GLY A N 1
ATOM 2203 C CA . GLY A 1 293 ? -13.086 12.327 24.826 1.00 96.12 293 GLY A CA 1
ATOM 2204 C C . GLY A 1 293 ? -12.092 11.197 24.986 1.00 96.12 293 GLY A C 1
ATOM 2205 O O . GLY A 1 293 ? -11.481 10.753 24.015 1.00 96.12 293 GLY A O 1
ATOM 2206 N N . LEU A 1 294 ? -11.960 10.694 26.203 1.00 96.25 294 LEU A N 1
ATOM 2207 C CA . LEU A 1 294 ? -11.109 9.565 26.520 1.00 96.25 294 LEU A CA 1
ATOM 2208 C C . LEU A 1 294 ? -11.954 8.434 27.085 1.00 96.25 294 LEU A C 1
ATOM 2210 O O . LEU A 1 294 ? -12.701 8.638 28.040 1.00 96.25 294 LEU A O 1
ATOM 2214 N N . ILE A 1 295 ? -11.817 7.241 26.517 1.00 97.19 295 ILE A N 1
ATOM 2215 C CA . ILE A 1 295 ? -12.433 6.014 27.017 1.00 97.19 295 ILE A CA 1
ATOM 2216 C C . ILE A 1 295 ? -11.328 4.980 27.183 1.00 97.19 295 ILE A C 1
ATOM 2218 O O . ILE A 1 295 ? -10.742 4.513 26.210 1.00 97.19 295 ILE A O 1
ATOM 2222 N N . GLU A 1 296 ? -11.043 4.610 28.422 1.00 94.75 296 GLU A N 1
ATOM 2223 C CA . GLU A 1 296 ? -10.175 3.485 28.738 1.00 94.75 296 GLU A CA 1
ATOM 2224 C C . GLU A 1 296 ? -10.943 2.176 28.532 1.00 94.75 296 GLU A C 1
ATOM 2226 O O . GLU A 1 296 ? -12.021 1.957 29.089 1.00 94.75 296 GLU A O 1
ATOM 2231 N N . VAL A 1 297 ? -10.388 1.295 27.709 1.00 94.88 297 VAL A N 1
ATOM 2232 C CA . VAL A 1 297 ? -11.022 0.066 27.252 1.00 94.88 297 VAL A CA 1
ATOM 2233 C C . VAL A 1 297 ? -10.219 -1.124 27.758 1.00 94.88 297 VAL A C 1
ATOM 2235 O O . VAL A 1 297 ? -9.129 -1.421 27.270 1.00 94.88 297 VAL A O 1
ATOM 2238 N N . THR A 1 298 ? -10.786 -1.827 28.736 1.00 92.75 298 THR A N 1
ATOM 2239 C CA . THR A 1 298 ? -10.362 -3.184 29.105 1.00 92.75 298 THR A CA 1
ATOM 2240 C C . THR A 1 298 ? -11.033 -4.205 28.183 1.00 92.75 298 THR A C 1
ATOM 2242 O O . THR A 1 298 ? -11.986 -3.886 27.463 1.00 92.75 298 THR A O 1
ATOM 2245 N N . ARG A 1 299 ? -10.609 -5.475 28.243 1.00 86.81 299 ARG A N 1
ATOM 2246 C CA . ARG A 1 299 ? -11.295 -6.567 27.529 1.00 86.81 299 ARG A CA 1
ATOM 2247 C C . ARG A 1 299 ? -12.794 -6.627 27.860 1.00 86.81 299 ARG A C 1
ATOM 2249 O O . ARG A 1 299 ? -13.603 -6.760 26.950 1.00 86.81 299 ARG A O 1
ATOM 2256 N N . THR A 1 300 ? -13.167 -6.429 29.124 1.00 92.31 300 THR A N 1
ATOM 2257 C CA . THR A 1 300 ? -14.572 -6.420 29.565 1.00 92.31 300 THR A CA 1
ATOM 2258 C C . THR A 1 300 ? -15.374 -5.277 28.936 1.00 92.31 300 THR A C 1
ATOM 2260 O O . THR A 1 300 ? -16.507 -5.494 28.515 1.00 92.31 300 THR A O 1
ATOM 2263 N N . VAL A 1 301 ? -14.788 -4.078 28.825 1.00 94.56 301 VAL A N 1
ATOM 2264 C CA . VAL A 1 301 ? -15.427 -2.938 28.140 1.00 94.56 301 VAL A CA 1
ATOM 2265 C C . VAL A 1 301 ? -15.593 -3.237 26.651 1.00 94.56 301 VAL A C 1
ATOM 2267 O O . VAL A 1 301 ? -16.663 -3.014 26.093 1.00 94.56 301 VAL A O 1
ATOM 2270 N N . SER A 1 302 ? -14.559 -3.785 26.005 1.00 92.62 302 SER A N 1
ATOM 2271 C CA . SER A 1 302 ? -14.610 -4.165 24.587 1.00 92.62 302 SER A CA 1
ATOM 2272 C C . SER A 1 302 ? -15.703 -5.205 24.305 1.00 92.62 302 SER A C 1
ATOM 2274 O O . SER A 1 302 ? -16.450 -5.071 23.333 1.00 92.62 302 SER A O 1
ATOM 2276 N N . ASP A 1 303 ? -15.838 -6.212 25.171 1.00 90.62 303 ASP A N 1
ATOM 2277 C CA . ASP A 1 303 ? -16.881 -7.235 25.064 1.00 90.62 303 ASP A CA 1
ATOM 2278 C C . ASP A 1 303 ? -18.284 -6.652 25.322 1.00 90.62 303 ASP A C 1
ATOM 2280 O O . ASP A 1 303 ? -19.236 -7.024 24.633 1.00 90.62 303 ASP A O 1
ATOM 2284 N N . GLU A 1 304 ? -18.428 -5.696 26.251 1.00 95.81 304 GLU A N 1
ATOM 2285 C CA . GLU A 1 304 ? -19.695 -4.980 26.473 1.00 95.81 304 GLU A CA 1
ATOM 2286 C C . GLU A 1 304 ? -20.089 -4.136 25.254 1.00 95.81 304 GLU A C 1
ATOM 2288 O O . GLU A 1 304 ? -21.242 -4.201 24.827 1.00 95.81 304 GLU A O 1
ATOM 2293 N N . ILE A 1 305 ? -19.141 -3.402 24.654 1.00 94.81 305 ILE A N 1
ATOM 2294 C CA . ILE A 1 305 ? -19.368 -2.649 23.410 1.00 94.81 305 ILE A CA 1
ATOM 2295 C C . ILE A 1 305 ? -19.880 -3.598 22.326 1.00 94.81 305 ILE A C 1
ATOM 2297 O O . ILE A 1 305 ? -20.904 -3.318 21.710 1.00 94.81 305 ILE A O 1
ATOM 2301 N N . ARG A 1 306 ? -19.228 -4.753 22.137 1.00 91.88 306 ARG A N 1
ATOM 2302 C CA . ARG A 1 306 ? -19.651 -5.760 21.150 1.00 91.88 306 ARG A CA 1
ATOM 2303 C C . ARG A 1 306 ? -21.064 -6.282 21.393 1.00 91.88 306 ARG A C 1
ATOM 2305 O O . ARG A 1 306 ? -21.769 -6.592 20.439 1.00 91.88 306 ARG A O 1
ATOM 2312 N N . ALA A 1 307 ? -21.423 -6.482 22.657 1.00 92.81 307 ALA A N 1
ATOM 2313 C CA . ALA A 1 307 ? -22.680 -7.108 23.036 1.00 92.81 307 ALA A CA 1
ATOM 2314 C C . ALA A 1 307 ? -23.863 -6.134 23.027 1.00 92.81 307 ALA A C 1
ATOM 2316 O O . ALA A 1 307 ? -25.000 -6.577 22.872 1.00 92.81 307 ALA A O 1
ATOM 2317 N N . ARG A 1 308 ? -23.613 -4.838 23.254 1.00 95.19 308 ARG A N 1
ATOM 2318 C CA . ARG A 1 308 ? -24.671 -3.840 23.447 1.00 95.19 308 ARG A CA 1
ATOM 2319 C C . ARG A 1 308 ? -24.817 -2.857 22.303 1.00 95.19 308 ARG A C 1
ATOM 2321 O O . ARG A 1 308 ? -25.947 -2.488 22.018 1.00 95.19 308 ARG A O 1
ATOM 2328 N N . LEU A 1 309 ? -23.718 -2.384 21.720 1.00 94.31 309 LEU A N 1
ATOM 2329 C CA . LEU A 1 309 ? -23.767 -1.304 20.740 1.00 94.31 309 LEU A CA 1
ATOM 2330 C C . LEU A 1 309 ? -24.247 -1.836 19.385 1.00 94.31 309 LEU A C 1
ATOM 2332 O O . LEU A 1 309 ? -23.729 -2.832 18.884 1.00 94.31 309 LEU A O 1
ATOM 2336 N N . ASP A 1 310 ? -25.205 -1.137 18.788 1.00 90.19 310 ASP A N 1
ATOM 2337 C CA . ASP A 1 310 ? -25.749 -1.413 17.459 1.00 90.19 310 ASP A CA 1
ATOM 2338 C C . ASP A 1 310 ? -25.895 -0.087 16.695 1.00 90.19 310 ASP A C 1
ATOM 2340 O O . ASP A 1 310 ? -26.063 0.970 17.307 1.00 90.19 310 ASP A O 1
ATOM 2344 N N . ALA A 1 311 ? -25.793 -0.120 15.363 1.00 87.00 311 ALA A N 1
ATOM 2345 C CA . ALA A 1 311 ? -25.910 1.073 14.518 1.00 87.00 311 ALA A CA 1
ATOM 2346 C C . ALA A 1 311 ? -27.354 1.604 14.403 1.00 87.00 311 ALA A C 1
ATOM 2348 O O . ALA A 1 311 ? -27.583 2.655 13.802 1.00 87.00 311 ALA A O 1
ATOM 2349 N N . SER A 1 312 ? -28.330 0.895 14.970 1.00 88.81 312 SER A N 1
ATOM 2350 C CA . SER A 1 312 ? -29.727 1.316 15.033 1.00 88.81 312 SER A CA 1
ATOM 2351 C C . SER A 1 312 ? -29.917 2.515 15.974 1.00 88.81 312 SER A C 1
ATOM 2353 O O . SER A 1 312 ? -29.300 2.546 17.046 1.00 88.81 312 SER A O 1
ATOM 2355 N N . PRO A 1 313 ? -30.805 3.474 15.640 1.00 92.12 313 PRO A N 1
ATOM 2356 C CA . PRO A 1 313 ? -31.095 4.612 16.504 1.00 92.12 313 PRO A CA 1
ATOM 2357 C C . PRO A 1 313 ? -31.531 4.190 17.909 1.00 92.12 313 PRO A C 1
ATOM 2359 O O . PRO A 1 313 ? -32.375 3.305 18.073 1.00 92.12 313 PRO A O 1
ATOM 2362 N N . GLY A 1 314 ? -30.975 4.840 18.928 1.00 93.75 314 GLY A N 1
ATOM 2363 C CA . GLY A 1 314 ? -31.266 4.507 20.319 1.00 93.75 314 GLY A CA 1
ATOM 2364 C C . GLY A 1 314 ? -30.177 4.934 21.293 1.00 93.75 314 GLY A C 1
ATOM 2365 O O . GLY A 1 314 ? -29.147 5.484 20.915 1.00 93.75 314 GLY A O 1
ATOM 2366 N N . THR A 1 315 ? -30.413 4.676 22.576 1.00 96.12 315 THR A N 1
ATOM 2367 C CA . THR A 1 315 ? -29.454 4.966 23.645 1.00 96.12 315 THR A CA 1
ATOM 2368 C C . THR A 1 315 ? -28.867 3.671 24.190 1.00 96.12 315 THR A C 1
ATOM 2370 O O . THR A 1 315 ? -29.590 2.791 24.654 1.00 96.12 315 THR A O 1
ATOM 2373 N N . TYR A 1 316 ? -27.543 3.591 24.177 1.00 96.50 316 TYR A N 1
ATOM 2374 C CA . TYR A 1 316 ? -26.751 2.453 24.611 1.00 96.50 316 TYR A CA 1
ATOM 2375 C C . TYR A 1 316 ? -25.901 2.863 25.807 1.00 96.50 316 TYR A C 1
ATOM 2377 O O . TYR A 1 316 ? -24.990 3.686 25.704 1.00 96.50 316 TYR A O 1
ATOM 2385 N N . GLU A 1 317 ? -26.199 2.291 26.968 1.00 96.38 317 GLU A N 1
ATOM 2386 C CA . GLU A 1 317 ? -25.441 2.560 28.185 1.00 96.38 317 GLU A CA 1
ATOM 2387 C C . GLU A 1 317 ? -24.412 1.461 28.438 1.00 96.38 317 GLU A C 1
ATOM 2389 O O . GLU A 1 317 ? -24.755 0.277 28.558 1.00 96.38 317 GLU A O 1
ATOM 2394 N N . LEU A 1 318 ? -23.150 1.873 28.567 1.00 96.06 318 LEU A N 1
ATOM 2395 C CA . LEU A 1 318 ? -22.099 1.020 29.101 1.00 96.06 318 LEU A CA 1
ATOM 2396 C C . LEU A 1 318 ? -22.131 1.097 30.630 1.00 96.06 318 LEU A C 1
ATOM 2398 O O . LEU A 1 318 ? -22.359 2.155 31.233 1.00 96.06 318 LEU A O 1
ATOM 2402 N N . THR A 1 319 ? -21.947 -0.062 31.252 1.00 94.56 319 THR A N 1
ATOM 2403 C CA . THR A 1 319 ? -21.955 -0.239 32.709 1.00 94.56 319 THR A CA 1
ATOM 2404 C C . THR A 1 319 ? -20.570 -0.553 33.251 1.00 94.56 319 THR A C 1
ATOM 2406 O O . THR A 1 319 ? -20.294 -0.275 34.416 1.00 94.56 319 THR A O 1
ATOM 2409 N N . THR A 1 320 ? -19.681 -1.082 32.410 1.00 94.56 320 THR A N 1
ATOM 2410 C CA . THR A 1 320 ? -18.284 -1.363 32.764 1.00 94.56 320 THR A CA 1
ATOM 2411 C C . THR A 1 320 ? -17.421 -0.105 32.771 1.00 94.56 320 THR A C 1
ATOM 2413 O O . THR A 1 320 ? -16.396 -0.078 33.442 1.00 94.56 320 THR A O 1
ATOM 2416 N N . VAL A 1 321 ? -17.859 0.949 32.081 1.00 96.44 321 VAL A N 1
ATOM 2417 C CA . VAL A 1 321 ? -17.267 2.288 32.069 1.00 96.44 321 VAL A CA 1
ATOM 2418 C C . VAL A 1 321 ? -18.395 3.323 32.005 1.00 96.44 321 VAL A C 1
ATOM 2420 O O . VAL A 1 321 ? -19.446 3.053 31.426 1.00 96.44 321 VAL A O 1
ATOM 2423 N N . ASN A 1 322 ? -18.209 4.507 32.599 1.00 97.00 322 ASN A N 1
ATOM 2424 C CA . ASN A 1 322 ? -19.229 5.565 32.644 1.00 97.00 322 ASN A CA 1
ATOM 2425 C C . ASN A 1 322 ? -19.388 6.272 31.288 1.00 97.00 322 ASN A C 1
ATOM 2427 O O . ASN A 1 322 ? -19.046 7.448 31.140 1.00 97.00 322 ASN A O 1
ATOM 2431 N N . VAL A 1 323 ? -19.926 5.554 30.303 1.00 97.81 323 VAL A N 1
ATOM 2432 C CA . VAL A 1 323 ? -20.198 6.051 28.953 1.00 97.81 323 VAL A CA 1
ATOM 2433 C C . VAL A 1 323 ? -21.647 5.762 28.572 1.00 97.81 323 VAL A C 1
ATOM 2435 O O . VAL A 1 323 ? -22.160 4.665 28.802 1.00 97.81 323 VAL A O 1
ATOM 2438 N N . THR A 1 324 ? -22.304 6.746 27.967 1.00 97.56 324 THR A N 1
ATOM 2439 C CA . THR A 1 324 ? -23.590 6.572 27.281 1.00 97.56 324 THR A CA 1
ATOM 2440 C C . THR A 1 324 ? -23.427 6.998 25.831 1.00 97.56 324 THR A C 1
ATOM 2442 O O . THR A 1 324 ? -22.895 8.074 25.566 1.00 97.56 324 THR A O 1
ATOM 2445 N N . ILE A 1 325 ? -23.885 6.161 24.908 1.00 97.06 325 ILE A N 1
ATOM 2446 C CA . ILE A 1 325 ? -23.828 6.398 23.469 1.00 97.06 325 ILE A CA 1
ATOM 2447 C C . ILE A 1 325 ? -25.256 6.557 22.960 1.00 97.06 325 ILE A C 1
ATOM 2449 O O . ILE A 1 325 ? -26.076 5.659 23.108 1.00 97.06 325 ILE A O 1
ATOM 2453 N N . GLU A 1 326 ? -25.560 7.700 22.370 1.00 96.56 326 GLU A N 1
ATOM 2454 C CA . GLU A 1 326 ? -26.796 7.958 21.646 1.00 96.56 326 GLU A CA 1
ATOM 2455 C C . GLU A 1 326 ? -26.515 7.833 20.149 1.00 96.56 326 GLU A C 1
ATOM 2457 O O . GLU A 1 326 ? -25.719 8.583 19.583 1.00 96.56 326 GLU A O 1
ATOM 2462 N N . VAL A 1 327 ? -27.150 6.856 19.511 1.00 94.50 327 VAL A N 1
ATOM 2463 C CA . VAL A 1 327 ? -27.094 6.677 18.064 1.00 94.50 327 VAL A CA 1
ATOM 2464 C C . VAL A 1 327 ? -28.247 7.456 17.463 1.00 94.50 327 VAL A C 1
ATOM 2466 O O . VAL A 1 327 ? -29.415 7.161 17.723 1.00 94.50 327 VAL A O 1
ATOM 2469 N N . ILE A 1 328 ? -27.901 8.476 16.689 1.00 89.81 328 ILE A N 1
ATOM 2470 C CA . ILE A 1 328 ? -28.848 9.379 16.041 1.00 89.81 328 ILE A CA 1
ATOM 2471 C C . ILE A 1 328 ? -28.917 9.062 14.551 1.00 89.81 328 ILE A C 1
ATOM 2473 O O . ILE A 1 328 ? -27.915 8.688 13.941 1.00 89.81 328 ILE A O 1
ATOM 2477 N N . GLU A 1 329 ? -30.097 9.214 13.950 1.00 78.88 329 GLU A N 1
ATOM 2478 C CA . GLU A 1 329 ? -30.225 9.090 12.499 1.00 78.88 329 GLU A CA 1
ATOM 2479 C C . GLU A 1 329 ? -29.332 10.124 11.799 1.00 78.88 329 GLU A C 1
ATOM 2481 O O . GLU A 1 329 ? -29.169 11.265 12.253 1.00 78.88 329 GLU A O 1
ATOM 2486 N N . ALA A 1 330 ? -28.740 9.714 10.678 1.00 59.25 330 ALA A N 1
ATOM 2487 C CA . ALA A 1 330 ? -28.087 10.655 9.787 1.00 59.25 330 ALA A CA 1
ATOM 2488 C C . ALA A 1 330 ? -29.144 11.659 9.307 1.00 59.25 330 ALA A C 1
ATOM 2490 O O . ALA A 1 330 ? -30.192 11.249 8.805 1.00 59.25 330 ALA A O 1
ATOM 2491 N N . ASP A 1 331 ? -28.884 12.963 9.448 1.00 52.34 331 ASP A N 1
ATOM 2492 C CA . ASP A 1 331 ? -29.748 13.954 8.805 1.00 52.34 331 ASP A CA 1
ATOM 2493 C C . ASP A 1 331 ? -29.786 13.637 7.301 1.00 52.34 331 ASP A C 1
ATOM 2495 O O . ASP A 1 331 ? -28.718 13.425 6.700 1.00 52.34 331 ASP A O 1
ATOM 2499 N N . PRO A 1 332 ? -30.965 13.617 6.653 1.00 44.97 332 PRO A N 1
ATOM 2500 C CA . PRO A 1 332 ? -31.004 13.663 5.204 1.00 44.97 332 PRO A CA 1
ATOM 2501 C C . PRO A 1 332 ? -30.247 14.930 4.808 1.00 44.97 332 PRO A C 1
ATOM 2503 O O . PRO A 1 332 ? -30.624 16.026 5.219 1.00 44.97 332 PRO A O 1
ATOM 2506 N N . HIS A 1 333 ? -29.128 14.767 4.099 1.00 36.53 333 HIS A N 1
ATOM 2507 C CA . HIS A 1 333 ? -28.199 15.852 3.790 1.00 36.53 333 HIS A CA 1
ATOM 2508 C C . HIS A 1 333 ? -28.947 17.142 3.410 1.00 36.53 333 HIS A C 1
ATOM 2510 O O . HIS A 1 333 ? -29.875 17.075 2.592 1.00 36.53 333 HIS A O 1
ATOM 2516 N N . PRO A 1 334 ? -28.533 18.330 3.895 1.00 31.53 334 PRO A N 1
ATOM 2517 C CA . PRO A 1 334 ? -28.932 19.550 3.221 1.00 31.53 334 PRO A CA 1
ATOM 2518 C C . PRO A 1 334 ? -28.423 19.431 1.783 1.00 31.53 334 PRO A C 1
ATOM 2520 O O . PRO A 1 334 ? -27.229 19.242 1.550 1.00 31.53 334 PRO A O 1
ATOM 2523 N N . LYS A 1 335 ? -29.340 19.473 0.809 1.00 29.67 335 LYS A N 1
ATOM 2524 C CA . LYS A 1 335 ? -28.964 19.624 -0.597 1.00 29.67 335 LYS A CA 1
ATOM 2525 C C . LYS A 1 335 ? -28.025 20.823 -0.670 1.00 29.67 335 LYS A C 1
ATOM 2527 O O . LYS A 1 335 ? -28.449 21.934 -0.360 1.00 29.67 335 LYS A O 1
ATOM 2532 N N . MET A 1 336 ? -26.771 20.587 -1.042 1.00 31.45 336 MET A N 1
ATOM 2533 C CA . MET A 1 336 ? -25.877 21.666 -1.437 1.00 31.45 336 MET A CA 1
ATOM 2534 C C . MET A 1 336 ? -26.555 22.415 -2.588 1.00 31.45 336 MET A C 1
ATOM 2536 O O . MET A 1 336 ? -26.841 21.818 -3.629 1.00 31.45 336 MET A O 1
ATOM 2540 N N . MET A 1 337 ? -26.897 23.680 -2.338 1.00 31.72 337 MET A N 1
ATOM 2541 C CA . MET A 1 337 ? -27.140 24.677 -3.381 1.00 31.72 337 MET A CA 1
ATOM 2542 C C . MET A 1 337 ? -25.808 25.141 -3.954 1.00 31.72 337 MET A C 1
ATOM 2544 O O . MET A 1 337 ? -24.834 25.208 -3.169 1.00 31.72 337 MET A O 1
#

Foldseek 3Di:
DVLLVQLLVVLVVLVCVLVCVLQPPDPFDWACDPDAQFRTKGKDWPQPDDPNAATWIKIWTRRLLSQPLQQQEIEMEIAHDPDRSDDDDQCLVRVLRRVVSRVSNVVSHHQDALDKFFQVDASSDPPPPLVADFGQGMWHKHFQPRGDWDDDPSGTHTYIYIATAGPVLVVLCQLAPSVVSVVLCCVVRPSRHHYGRDDHLVVDVVSVVVSVVRCQPAAGPAQEFEFPDWDWDQDPQAIEIEGELSQLVQLLSCLRGALLVQHKHWYDYPDAIEIEHEDPDQWEWDADPVRHTYTHGYNVNSVLSNVFGDNDADWTADPSYRYIYGYDYDPPDDPDD

Secondary structure (DSSP, 8-state):
-HHHHHHHHHHHHHHHHHHHHHSTT---EEE---SSS--EEEEEEE-S-BTTBPSEEEEEEESGGGSGGGTTEEEEEEEE-SSTT-SPPPSHHHHHHHHHHHHHHHH-----TT-EEE-SS-TT-SSS--SSSS-EEEEEEEE-SSS--EEETTEEEEEEEEEEEEHHHHHHHHHS-HHHHHHHHHHHSGGG-B-TTPPPGGGSHHHHHHHHHHHHHH--S--EEE-S-EEEEEETTEEEEEE-HHHHHHHHHHHHHTGGGT--EEEE-SSS-EEEEE-SSS--EEE-TTS-EEEEE-HHHHHHHHHH--SSSEEEE-SSSSEEEEE-PPPP-----